Protein AF-A0A2W1BXW6-F1 (afdb_monomer)

Structure (mmCIF, N/CA/C/O backbone):
data_AF-A0A2W1BXW6-F1
#
_entry.id   AF-A0A2W1BXW6-F1
#
loop_
_atom_site.group_PDB
_atom_site.id
_atom_site.type_symbol
_atom_site.label_atom_id
_atom_site.label_alt_id
_atom_site.label_comp_id
_atom_site.label_asym_id
_atom_site.label_entity_id
_atom_site.label_seq_id
_atom_site.pdbx_PDB_ins_code
_atom_site.Cartn_x
_atom_site.Cartn_y
_atom_site.Cartn_z
_atom_site.occupancy
_atom_site.B_iso_or_equiv
_atom_site.auth_seq_id
_atom_site.auth_comp_id
_atom_site.auth_asym_id
_atom_site.auth_atom_id
_atom_site.pdbx_PDB_model_num
ATOM 1 N N . GLU A 1 1 ? -14.147 -16.906 -21.206 1.00 81.50 1 GLU A N 1
ATOM 2 C CA . GLU A 1 1 ? -13.117 -17.609 -20.411 1.00 81.50 1 GLU A CA 1
ATOM 3 C C . GLU A 1 1 ? -11.910 -16.736 -20.073 1.00 81.50 1 GLU A C 1
ATOM 5 O O . GLU A 1 1 ? -11.740 -16.408 -18.908 1.00 81.50 1 GLU A O 1
ATOM 10 N N . ARG A 1 2 ? -11.106 -16.259 -21.039 1.00 86.94 2 ARG A N 1
ATOM 11 C CA . ARG A 1 2 ? -9.932 -15.416 -20.711 1.00 86.94 2 ARG A CA 1
ATOM 12 C C . ARG A 1 2 ? -10.282 -14.144 -19.924 1.00 86.94 2 ARG A C 1
ATOM 14 O O . ARG A 1 2 ? -9.668 -13.855 -18.906 1.00 86.94 2 ARG A O 1
ATOM 21 N N . ASN A 1 3 ? -11.278 -13.381 -20.377 1.00 88.69 3 ASN A N 1
ATOM 22 C CA . ASN A 1 3 ? -11.652 -12.120 -19.722 1.00 88.69 3 ASN A CA 1
ATOM 23 C C . ASN A 1 3 ? -12.295 -12.332 -18.342 1.00 88.69 3 ASN A C 1
ATOM 25 O O . ASN A 1 3 ? -12.115 -11.495 -17.462 1.00 88.69 3 ASN A O 1
ATOM 29 N N . THR A 1 4 ? -13.016 -13.440 -18.150 1.00 93.31 4 THR A N 1
ATOM 30 C CA . THR A 1 4 ? -13.589 -13.811 -16.848 1.00 93.31 4 THR A CA 1
ATOM 31 C C . THR A 1 4 ? -12.475 -14.206 -15.884 1.00 93.31 4 THR A C 1
ATOM 33 O O . THR A 1 4 ? -12.358 -13.585 -14.837 1.00 93.31 4 THR A O 1
ATOM 36 N N . ALA A 1 5 ? -11.545 -15.070 -16.306 1.00 91.06 5 ALA A N 1
ATOM 37 C CA . ALA A 1 5 ? -10.379 -15.444 -15.504 1.00 91.06 5 ALA A CA 1
ATOM 38 C C . ALA A 1 5 ? -9.511 -14.233 -15.109 1.00 91.06 5 ALA A C 1
ATOM 40 O O . ALA A 1 5 ? -9.061 -14.131 -13.972 1.00 91.06 5 ALA A O 1
ATOM 41 N N . LEU A 1 6 ? -9.312 -13.268 -16.016 1.00 89.88 6 LEU A N 1
ATOM 42 C CA . LEU A 1 6 ? -8.592 -12.026 -15.704 1.00 89.88 6 LEU A CA 1
ATOM 43 C C . LEU A 1 6 ? -9.338 -11.139 -14.698 1.00 89.88 6 LEU A C 1
ATOM 45 O O . LEU A 1 6 ? -8.702 -10.453 -13.897 1.00 89.88 6 LEU A O 1
ATOM 49 N N . ARG A 1 7 ? -10.674 -11.118 -14.743 1.00 92.81 7 ARG A N 1
ATOM 50 C CA . ARG A 1 7 ? -11.495 -10.386 -13.771 1.00 92.81 7 ARG A CA 1
ATOM 51 C C . ARG A 1 7 ? -11.422 -11.046 -12.397 1.00 92.81 7 ARG A C 1
ATOM 53 O O . ARG A 1 7 ? -11.197 -10.340 -11.417 1.00 92.81 7 ARG A O 1
ATOM 60 N N . ASP A 1 8 ? -11.537 -12.367 -12.349 1.00 94.44 8 ASP A N 1
ATOM 61 C CA . ASP A 1 8 ? -11.459 -13.149 -11.114 1.00 94.44 8 ASP A CA 1
ATOM 62 C C . ASP A 1 8 ? -10.072 -13.027 -10.483 1.00 94.44 8 ASP A C 1
ATOM 64 O O . ASP A 1 8 ? -9.956 -12.768 -9.289 1.00 94.44 8 ASP A O 1
ATOM 68 N N . TYR A 1 9 ? -9.014 -13.084 -11.300 1.00 92.06 9 TYR A N 1
ATOM 69 C CA . TYR A 1 9 ? -7.644 -12.822 -10.863 1.00 92.06 9 TYR A CA 1
ATOM 70 C C . TYR A 1 9 ? -7.506 -11.446 -10.202 1.00 92.06 9 TYR A C 1
ATOM 72 O O . TYR A 1 9 ? -6.990 -11.353 -9.093 1.00 92.06 9 TYR A O 1
ATOM 80 N N . ARG A 1 10 ? -7.999 -10.374 -10.841 1.00 92.00 10 ARG A N 1
ATOM 81 C CA . ARG A 1 10 ? -7.931 -9.013 -10.275 1.00 92.00 10 ARG A CA 1
ATOM 82 C C . ARG A 1 10 ? -8.703 -8.897 -8.965 1.00 92.00 10 ARG A C 1
ATOM 84 O O . ARG A 1 10 ? -8.240 -8.229 -8.046 1.00 92.00 10 ARG A O 1
ATOM 91 N N . ASN A 1 11 ? -9.869 -9.535 -8.884 1.00 94.38 11 ASN A N 1
ATOM 92 C CA . ASN A 1 11 ? -10.668 -9.548 -7.665 1.00 94.38 11 ASN A CA 1
ATOM 93 C C . ASN A 1 11 ? -9.942 -10.281 -6.529 1.00 94.38 11 ASN A C 1
ATOM 95 O O . ASN A 1 11 ? -9.829 -9.751 -5.427 1.00 94.38 11 ASN A O 1
ATOM 99 N N . ASN A 1 12 ? -9.393 -11.462 -6.812 1.00 94.94 12 ASN A N 1
ATOM 100 C CA . ASN A 1 12 ? -8.684 -12.272 -5.825 1.00 94.94 12 ASN A CA 1
ATOM 101 C C . ASN A 1 12 ? -7.362 -11.628 -5.387 1.00 94.94 12 ASN A C 1
ATOM 103 O O . ASN A 1 12 ? -7.065 -11.629 -4.198 1.00 94.94 12 ASN A O 1
ATOM 107 N N . ASP A 1 13 ? -6.604 -11.020 -6.304 1.00 93.88 13 ASP A N 1
ATOM 108 C CA . ASP A 1 13 ? -5.391 -10.256 -5.975 1.00 93.88 13 ASP A CA 1
ATOM 109 C C . ASP A 1 13 ? -5.718 -9.070 -5.056 1.00 93.88 13 ASP A C 1
ATOM 111 O O . ASP A 1 13 ? -5.068 -8.874 -4.028 1.00 93.88 13 ASP A O 1
ATOM 115 N N . ARG A 1 14 ? -6.790 -8.326 -5.357 1.00 95.12 14 ARG A N 1
ATOM 116 C CA . ARG A 1 14 ? -7.279 -7.242 -4.496 1.00 95.12 14 ARG A CA 1
ATOM 117 C C . ARG A 1 14 ? -7.677 -7.748 -3.107 1.00 95.12 14 ARG A C 1
ATOM 119 O O . ARG A 1 14 ? -7.272 -7.147 -2.114 1.00 95.12 14 ARG A O 1
ATOM 126 N N . LEU A 1 15 ? -8.444 -8.835 -3.018 1.00 96.38 15 LEU A N 1
ATOM 127 C CA . LEU A 1 15 ? -8.842 -9.423 -1.734 1.00 96.38 15 LEU A CA 1
ATOM 128 C C . LEU A 1 15 ? -7.627 -9.911 -0.937 1.00 96.38 15 LEU A C 1
ATOM 130 O O . LEU A 1 15 ? -7.527 -9.615 0.250 1.00 96.38 15 LEU A O 1
ATOM 134 N N . ALA A 1 16 ? -6.675 -10.587 -1.584 1.00 96.69 16 ALA A N 1
ATOM 135 C CA . ALA A 1 16 ? -5.447 -11.052 -0.946 1.00 96.69 16 ALA A CA 1
ATOM 136 C C . ALA A 1 16 ? -4.644 -9.890 -0.344 1.00 96.69 16 ALA A C 1
ATOM 138 O O . ALA A 1 16 ? -4.198 -9.981 0.797 1.00 96.69 16 ALA A O 1
ATOM 139 N N . ARG A 1 17 ? -4.527 -8.769 -1.068 1.00 96.50 17 ARG A N 1
ATOM 140 C CA . ARG A 1 17 ? -3.900 -7.533 -0.568 1.00 96.50 17 ARG A CA 1
ATOM 141 C C . ARG A 1 17 ? -4.623 -6.958 0.646 1.00 96.50 17 ARG A C 1
ATOM 143 O O . ARG A 1 17 ? -3.969 -6.595 1.618 1.00 96.50 17 ARG A O 1
ATOM 150 N N . ILE A 1 18 ? -5.956 -6.903 0.607 1.00 97.19 18 ILE A N 1
ATOM 151 C CA . ILE A 1 18 ? -6.764 -6.410 1.730 1.00 97.19 18 ILE A CA 1
ATOM 152 C C . ILE A 1 18 ? -6.560 -7.291 2.965 1.00 97.19 18 ILE A C 1
ATOM 154 O O . ILE A 1 18 ? -6.268 -6.764 4.033 1.00 97.19 18 ILE A O 1
ATOM 158 N N . TYR A 1 19 ? -6.681 -8.614 2.834 1.00 97.62 19 TYR A N 1
ATOM 159 C CA . TYR A 1 19 ? -6.543 -9.528 3.971 1.00 97.62 19 TYR A CA 1
ATOM 160 C C . TYR A 1 19 ? -5.124 -9.560 4.536 1.00 97.62 19 TYR A C 1
ATOM 162 O O . TYR A 1 19 ? -4.960 -9.601 5.753 1.00 97.62 19 TYR A O 1
ATOM 170 N N . HIS A 1 20 ? -4.108 -9.492 3.672 1.00 96.81 20 HIS A N 1
ATOM 171 C CA . HIS A 1 20 ? -2.709 -9.419 4.091 1.00 96.81 20 HIS A CA 1
ATOM 172 C C . HIS A 1 20 ? -2.433 -8.165 4.931 1.00 96.81 20 HIS A C 1
ATOM 174 O O . HIS A 1 20 ? -1.929 -8.273 6.047 1.00 96.81 20 HIS A O 1
ATOM 180 N N . ALA A 1 21 ? -2.853 -6.992 4.452 1.00 96.88 21 ALA A N 1
ATOM 181 C CA . ALA A 1 21 ? -2.722 -5.745 5.200 1.00 96.88 21 ALA A CA 1
ATOM 182 C C . ALA A 1 21 ? -3.593 -5.733 6.470 1.00 96.88 21 ALA A C 1
ATOM 184 O O . ALA A 1 21 ? -3.202 -5.192 7.505 1.00 96.88 21 ALA A O 1
ATOM 185 N N . TYR A 1 22 ? -4.789 -6.325 6.410 1.00 97.44 22 TYR A N 1
ATOM 186 C CA . TYR A 1 22 ? -5.727 -6.332 7.530 1.00 97.44 22 TYR A CA 1
ATOM 187 C C . TYR A 1 22 ? -5.256 -7.208 8.689 1.00 97.44 22 TYR A C 1
ATOM 189 O O . TYR A 1 22 ? -5.555 -6.876 9.830 1.00 97.44 22 TYR A O 1
ATOM 197 N N . ASP A 1 23 ? -4.489 -8.270 8.440 1.00 95.56 23 ASP A N 1
ATOM 198 C CA . ASP A 1 23 ? -3.936 -9.122 9.498 1.00 95.56 23 ASP A CA 1
ATOM 199 C C . ASP A 1 23 ? -3.126 -8.309 10.527 1.00 95.56 23 ASP A C 1
ATOM 201 O O . ASP A 1 23 ? -3.396 -8.373 11.729 1.00 95.56 23 ASP A O 1
ATOM 205 N N . VAL A 1 24 ? -2.200 -7.454 10.074 1.00 94.50 24 VAL A N 1
ATOM 206 C CA . VAL A 1 24 ? -1.400 -6.608 10.982 1.00 94.50 24 VAL A CA 1
ATOM 207 C C . VAL A 1 24 ? -2.241 -5.536 11.684 1.00 94.50 24 VAL A C 1
ATOM 209 O O . VAL A 1 24 ? -2.034 -5.260 12.867 1.00 94.50 24 VAL A O 1
ATOM 212 N N . VAL A 1 25 ? -3.239 -4.974 10.993 1.00 96.44 25 VAL A N 1
ATOM 213 C CA . VAL A 1 25 ? -4.173 -3.983 11.557 1.00 96.44 25 VAL A CA 1
ATOM 214 C C . VAL A 1 25 ? -5.052 -4.612 12.640 1.00 96.44 25 VAL A C 1
ATOM 216 O O . VAL A 1 25 ? -5.219 -4.048 13.722 1.00 96.44 25 VAL A O 1
ATOM 219 N N . HIS A 1 26 ? -5.596 -5.796 12.372 1.00 95.75 26 HIS A N 1
ATOM 220 C CA . HIS A 1 26 ? -6.457 -6.533 13.285 1.00 95.75 26 HIS A CA 1
ATOM 221 C C . HIS A 1 26 ? -5.701 -6.971 14.540 1.00 95.75 26 HIS A C 1
ATOM 223 O O . HIS A 1 26 ? -6.219 -6.804 15.650 1.00 95.75 26 HIS A O 1
ATOM 229 N N . ARG A 1 27 ? -4.473 -7.485 14.380 1.00 94.31 27 ARG A N 1
ATOM 230 C CA . ARG A 1 27 ? -3.602 -7.855 15.504 1.00 94.31 27 ARG A CA 1
ATOM 231 C C . ARG A 1 27 ? -3.272 -6.647 16.372 1.00 94.31 27 ARG A C 1
ATOM 233 O O . ARG A 1 27 ? -3.514 -6.697 17.569 1.00 94.31 27 ARG A O 1
ATOM 240 N N . CYS A 1 28 ? -2.884 -5.513 15.784 1.00 93.19 28 CYS A N 1
ATOM 241 C CA . CYS A 1 28 ? -2.623 -4.278 16.538 1.00 93.19 28 CYS A CA 1
ATOM 242 C C . CYS A 1 28 ? -3.815 -3.799 17.392 1.00 93.19 28 CYS A C 1
ATOM 244 O O . CYS A 1 28 ? -3.618 -3.154 18.423 1.00 93.19 28 CYS A O 1
ATOM 246 N N . VAL A 1 29 ? -5.055 -4.059 16.967 1.00 92.69 29 VAL A N 1
ATOM 247 C CA . VAL A 1 29 ? -6.255 -3.635 17.704 1.00 92.69 29 VAL A CA 1
ATOM 248 C C . VAL A 1 29 ? -6.633 -4.606 18.825 1.00 92.69 29 VAL A C 1
ATOM 250 O O . VAL A 1 29 ? -7.158 -4.160 19.847 1.00 92.69 29 VAL A O 1
ATOM 253 N N . ASN A 1 30 ? -6.412 -5.908 18.638 1.00 90.31 30 ASN A N 1
ATOM 254 C CA . ASN A 1 30 ? -6.886 -6.941 19.564 1.00 90.31 30 ASN A CA 1
ATOM 255 C C . ASN A 1 30 ? -5.794 -7.519 20.471 1.00 90.31 30 ASN A C 1
ATOM 257 O O . ASN A 1 30 ? -6.127 -8.076 21.514 1.00 90.31 30 ASN A O 1
ATOM 261 N N . GLU A 1 31 ? -4.523 -7.387 20.102 1.00 89.12 31 GLU A N 1
ATOM 262 C CA . GLU A 1 31 ? -3.387 -7.842 20.898 1.00 89.12 31 GLU A CA 1
ATOM 263 C C . GLU A 1 31 ? -2.796 -6.671 21.706 1.00 89.12 31 GLU A C 1
ATOM 265 O O . GLU A 1 31 ? -2.742 -5.541 21.213 1.00 89.12 31 GLU A O 1
ATOM 270 N N . PRO A 1 32 ? -2.352 -6.905 22.956 1.00 73.44 32 PRO A N 1
ATOM 271 C CA . PRO A 1 32 ? -1.888 -5.843 23.854 1.00 73.44 32 PRO A CA 1
ATOM 272 C C . PRO A 1 32 ? -0.563 -5.202 23.419 1.00 73.44 32 PRO A C 1
ATOM 274 O O . PRO A 1 32 ? -0.273 -4.074 23.813 1.00 73.44 32 PRO A O 1
ATOM 277 N N . PHE A 1 33 ? 0.231 -5.898 22.601 1.00 77.19 33 PHE A N 1
ATOM 278 C CA . PHE A 1 33 ? 1.523 -5.431 22.110 1.00 77.19 33 PHE A CA 1
ATOM 279 C C . PHE A 1 33 ? 1.631 -5.697 20.612 1.00 77.19 33 PHE A C 1
ATOM 281 O O . PHE A 1 33 ? 1.348 -6.797 20.148 1.00 77.19 33 PHE A O 1
ATOM 288 N N . SER A 1 34 ? 2.081 -4.695 19.862 1.00 77.94 34 SER A N 1
ATOM 289 C CA . SER A 1 34 ? 2.444 -4.838 18.454 1.00 77.94 34 SER A CA 1
ATOM 290 C C . SER A 1 34 ? 3.930 -4.547 18.310 1.00 77.94 34 SER A C 1
ATOM 292 O O . SER A 1 34 ? 4.402 -3.517 18.781 1.00 77.94 34 SER A O 1
ATOM 294 N N . LEU A 1 35 ? 4.650 -5.428 17.617 1.00 82.25 35 LEU A N 1
ATOM 295 C CA . LEU A 1 35 ? 6.040 -5.190 17.210 1.00 82.25 35 LEU A CA 1
ATOM 296 C C . LEU A 1 35 ? 6.139 -4.336 15.933 1.00 82.25 35 LEU A C 1
ATOM 298 O O . LEU A 1 35 ? 7.234 -3.993 15.498 1.00 82.25 35 LEU A O 1
ATOM 302 N N . SER A 1 36 ? 5.002 -4.018 15.306 1.00 88.56 36 SER A N 1
ATOM 303 C CA . SER A 1 36 ? 4.959 -3.225 14.074 1.00 88.56 36 SER A CA 1
ATOM 304 C C . SER A 1 36 ? 5.125 -1.740 14.379 1.00 88.56 36 SER A C 1
ATOM 306 O O . SER A 1 36 ? 4.474 -1.227 15.291 1.00 88.56 36 SER A O 1
ATOM 308 N N . GLN A 1 37 ? 5.939 -1.058 13.571 1.00 92.50 37 GLN A N 1
ATOM 309 C CA . GLN A 1 37 ? 6.136 0.387 13.673 1.00 92.50 37 GLN A CA 1
ATOM 310 C C . GLN A 1 37 ? 4.824 1.152 13.403 1.00 92.50 37 GLN A C 1
ATOM 312 O O . GLN A 1 37 ? 4.025 0.709 12.563 1.00 92.50 37 GLN A O 1
ATOM 317 N N . PRO A 1 38 ? 4.587 2.293 14.079 1.00 93.88 38 PRO A N 1
ATOM 318 C CA . PRO A 1 38 ? 3.379 3.099 13.895 1.00 93.88 38 PRO A CA 1
ATOM 319 C C . PRO A 1 38 ? 3.107 3.481 12.434 1.00 93.88 38 PRO A C 1
ATOM 321 O O . PRO A 1 38 ? 1.967 3.398 11.974 1.00 93.88 38 PRO A O 1
ATOM 324 N N . GLU A 1 39 ? 4.149 3.837 11.683 1.00 94.62 39 GLU A N 1
ATOM 325 C CA . GLU A 1 39 ? 4.084 4.217 10.272 1.00 94.62 39 GLU A CA 1
ATOM 326 C C . GLU A 1 39 ? 3.614 3.048 9.408 1.00 94.62 39 GLU A C 1
ATOM 328 O O . GLU A 1 39 ? 2.722 3.215 8.579 1.00 94.62 39 GLU A O 1
ATOM 333 N N . ALA A 1 40 ? 4.147 1.844 9.636 1.00 94.81 40 ALA A N 1
ATOM 334 C CA . ALA A 1 40 ? 3.755 0.646 8.896 1.00 94.81 40 ALA A CA 1
ATOM 335 C C . ALA A 1 40 ? 2.282 0.275 9.146 1.00 94.81 40 ALA A C 1
ATOM 337 O O . ALA A 1 40 ? 1.565 -0.107 8.222 1.00 94.81 40 ALA A O 1
ATOM 338 N N . LEU A 1 41 ? 1.800 0.436 10.382 1.00 96.06 41 LEU A N 1
ATOM 339 C CA . LEU A 1 41 ? 0.395 0.208 10.732 1.00 96.06 41 LEU A CA 1
ATOM 340 C C . LEU A 1 41 ? -0.533 1.265 10.120 1.00 96.06 41 LEU A C 1
ATOM 342 O O . LEU A 1 41 ? -1.585 0.921 9.574 1.00 96.06 41 LEU A O 1
ATOM 346 N N . LEU A 1 42 ? -0.132 2.541 10.162 1.00 95.81 42 LEU A N 1
ATOM 347 C CA . LEU A 1 42 ? -0.850 3.626 9.494 1.00 95.81 42 LEU A CA 1
ATOM 348 C C . LEU A 1 42 ? -0.939 3.361 7.982 1.00 95.81 42 LEU A C 1
ATOM 350 O O . LEU A 1 42 ? -2.019 3.457 7.393 1.00 95.81 42 LEU A O 1
ATOM 354 N N . ASN A 1 43 ? 0.187 2.980 7.374 1.00 96.06 43 ASN A N 1
ATOM 355 C CA . ASN A 1 43 ? 0.321 2.645 5.962 1.00 96.06 43 ASN A CA 1
ATOM 356 C C . ASN A 1 43 ? -0.567 1.461 5.563 1.00 96.06 43 ASN A C 1
ATOM 358 O O . ASN A 1 43 ? -1.305 1.555 4.581 1.00 96.06 43 ASN A O 1
ATOM 362 N N . ALA A 1 44 ? -0.558 0.380 6.345 1.00 96.75 44 ALA A N 1
ATOM 363 C CA . ALA A 1 44 ? -1.404 -0.785 6.106 1.00 96.75 44 ALA A CA 1
ATOM 364 C C . ALA A 1 44 ? -2.890 -0.407 6.142 1.00 96.75 44 ALA A C 1
ATOM 366 O O . ALA A 1 44 ? -3.647 -0.735 5.229 1.00 96.75 44 ALA A O 1
ATOM 367 N N . ALA A 1 45 ? -3.313 0.353 7.153 1.00 96.94 45 ALA A N 1
ATOM 368 C CA . ALA A 1 45 ? -4.713 0.718 7.309 1.00 96.94 45 ALA A CA 1
ATOM 369 C C . ALA A 1 45 ? -5.218 1.659 6.195 1.00 96.94 45 ALA A C 1
ATOM 371 O O . ALA A 1 45 ? -6.315 1.448 5.668 1.00 96.94 45 ALA A O 1
ATOM 372 N N . ARG A 1 46 ? -4.419 2.647 5.756 1.00 95.69 46 ARG A N 1
ATOM 373 C CA . ARG A 1 46 ? -4.788 3.499 4.604 1.00 95.69 46 ARG A CA 1
ATOM 374 C C . ARG A 1 46 ? -4.766 2.732 3.281 1.00 95.69 46 ARG A C 1
ATOM 376 O O . ARG A 1 46 ? -5.588 3.006 2.410 1.00 95.69 46 ARG A O 1
ATOM 383 N N . TYR A 1 47 ? -3.857 1.767 3.133 1.00 96.31 47 TYR A N 1
ATOM 384 C CA . TYR A 1 47 ? -3.776 0.919 1.948 1.00 96.31 47 TYR A CA 1
ATOM 385 C C . TYR A 1 47 ? -5.045 0.078 1.790 1.00 96.31 47 TYR A C 1
ATOM 387 O O . TYR A 1 47 ? -5.619 0.040 0.705 1.00 96.31 47 TYR A O 1
ATOM 395 N N . ILE A 1 48 ? -5.552 -0.494 2.889 1.00 96.69 48 ILE A N 1
ATOM 396 C CA . ILE A 1 48 ? -6.843 -1.195 2.905 1.00 96.69 48 ILE A CA 1
ATOM 397 C C . ILE A 1 48 ? -7.972 -0.260 2.466 1.00 96.69 48 ILE A C 1
ATOM 399 O O . ILE A 1 48 ? -8.726 -0.611 1.561 1.00 96.69 48 ILE A O 1
ATOM 403 N N . LEU A 1 49 ? -8.078 0.937 3.059 1.00 95.19 49 LEU A N 1
ATOM 404 C CA . LEU A 1 49 ? -9.130 1.898 2.697 1.00 95.19 49 LEU A CA 1
ATOM 405 C C . LEU A 1 49 ? -9.093 2.285 1.216 1.00 95.19 49 LEU A C 1
ATOM 407 O O . LEU A 1 49 ? -10.145 2.453 0.614 1.00 95.19 49 LEU A O 1
ATOM 411 N N . ALA A 1 50 ? -7.904 2.408 0.625 1.00 93.62 50 ALA A N 1
ATOM 412 C CA . ALA A 1 50 ? -7.758 2.736 -0.790 1.00 93.62 50 ALA A CA 1
ATOM 413 C C . ALA A 1 50 ? -8.101 1.575 -1.735 1.00 93.62 50 ALA A C 1
ATOM 415 O O . ALA A 1 50 ? -8.263 1.804 -2.937 1.00 93.62 50 ALA A O 1
ATOM 416 N N . LEU A 1 51 ? -8.163 0.346 -1.216 1.00 93.94 51 LEU A N 1
ATOM 417 C CA . LEU A 1 51 ? -8.581 -0.834 -1.959 1.00 93.94 51 LEU A CA 1
ATOM 418 C C . LEU A 1 51 ? -10.055 -1.168 -1.744 1.00 93.94 51 LEU A C 1
ATOM 420 O O . LEU A 1 51 ? -10.634 -1.790 -2.625 1.00 93.94 51 LEU A O 1
ATOM 424 N N . ILE A 1 52 ? -10.680 -0.793 -0.625 1.00 93.75 52 ILE A N 1
ATOM 425 C CA . ILE A 1 52 ? -12.119 -1.004 -0.407 1.00 93.75 52 ILE A CA 1
ATOM 426 C C . ILE A 1 52 ? -12.915 -0.146 -1.403 1.00 93.75 52 ILE A C 1
ATOM 428 O O . ILE A 1 52 ? -12.654 1.041 -1.557 1.00 93.75 52 ILE A O 1
ATOM 432 N N . ASP A 1 53 ? -13.873 -0.777 -2.088 1.00 82.12 53 ASP A N 1
ATOM 433 C CA . ASP A 1 53 ? -14.742 -0.114 -3.066 1.00 82.12 53 ASP A CA 1
ATOM 434 C C . ASP A 1 53 ? -15.994 0.409 -2.337 1.00 82.12 53 ASP A C 1
ATOM 436 O O . ASP A 1 53 ? -15.936 1.428 -1.656 1.00 82.12 53 ASP A O 1
ATOM 440 N N . THR A 1 54 ? -17.125 -0.298 -2.428 1.00 83.69 54 THR A N 1
ATOM 441 C CA . THR A 1 54 ? -18.385 0.086 -1.770 1.00 83.69 54 THR A CA 1
ATOM 442 C C . THR A 1 54 ? -18.553 -0.535 -0.390 1.00 83.69 54 THR A C 1
ATOM 444 O O . THR A 1 54 ? -18.969 0.146 0.542 1.00 83.69 54 THR A O 1
ATOM 447 N N . GLU A 1 55 ? -18.217 -1.816 -0.246 1.00 90.44 55 GLU A N 1
ATOM 448 C CA . GLU A 1 55 ? -18.407 -2.569 0.993 1.00 90.44 55 GLU A CA 1
ATOM 449 C C . GLU A 1 55 ? -17.117 -3.291 1.401 1.00 90.44 55 GLU A C 1
ATOM 451 O O . GLU A 1 55 ? -16.355 -3.746 0.535 1.00 90.44 55 GLU A O 1
ATOM 456 N N . PRO A 1 56 ? -16.839 -3.391 2.714 1.00 93.25 56 PRO A N 1
ATOM 457 C CA . PRO A 1 56 ? -15.705 -4.155 3.204 1.00 93.25 56 PRO A CA 1
ATOM 458 C C . PRO A 1 56 ? -15.905 -5.657 2.922 1.00 93.25 56 PRO A C 1
ATOM 460 O O . PRO A 1 56 ? -17.013 -6.171 3.090 1.00 93.25 56 PRO A O 1
ATOM 463 N N . PRO A 1 57 ? -14.846 -6.393 2.537 1.00 94.94 57 PRO A N 1
ATOM 464 C CA . PRO A 1 57 ? -14.908 -7.847 2.418 1.00 94.94 57 PRO A CA 1
ATOM 465 C C . PRO A 1 57 ? -15.271 -8.538 3.739 1.00 94.94 57 PRO A C 1
ATOM 467 O O . PRO A 1 57 ? -15.073 -7.995 4.828 1.00 94.94 57 PRO A O 1
ATOM 470 N N . SER A 1 58 ? -15.742 -9.784 3.661 1.00 94.12 58 SER A N 1
ATOM 471 C CA . SER A 1 58 ? -16.113 -10.573 4.841 1.00 94.12 58 SER A CA 1
ATOM 472 C C . SER A 1 58 ? -14.967 -10.664 5.854 1.00 94.12 58 SER A C 1
ATOM 474 O O . SER A 1 58 ? -13.836 -10.978 5.486 1.00 94.12 58 SER A O 1
ATOM 476 N N . GLY A 1 59 ? -15.256 -10.413 7.132 1.00 94.38 59 GLY A N 1
ATOM 477 C CA . GLY A 1 59 ? -14.265 -10.452 8.216 1.00 94.38 59 GLY A CA 1
ATOM 478 C C . GLY A 1 59 ? -13.419 -9.180 8.372 1.00 94.38 59 GLY A C 1
ATOM 479 O O . GLY A 1 59 ? -12.695 -9.056 9.360 1.00 94.38 59 GLY A O 1
ATOM 480 N N . VAL A 1 60 ? -13.532 -8.211 7.457 1.00 96.88 60 VAL A N 1
ATOM 481 C CA . VAL A 1 60 ? -12.835 -6.922 7.555 1.00 96.88 60 VAL A CA 1
ATOM 482 C C . VAL A 1 60 ? -13.703 -5.921 8.321 1.00 96.88 60 VAL A C 1
ATOM 484 O O . VAL A 1 60 ? -14.773 -5.519 7.871 1.00 96.88 60 VAL A O 1
ATOM 487 N N . SER A 1 61 ? -13.243 -5.496 9.499 1.00 96.31 61 SER A N 1
ATOM 488 C CA . SER A 1 61 ? -13.951 -4.538 10.352 1.00 96.31 61 SER A CA 1
ATOM 489 C C . SER A 1 61 ? -13.519 -3.105 10.050 1.00 96.31 61 SER A C 1
ATOM 491 O O . SER A 1 61 ? -12.385 -2.715 10.338 1.00 96.31 61 SER A O 1
ATOM 493 N N . MET A 1 62 ? -14.454 -2.286 9.558 1.00 96.44 62 MET A N 1
ATOM 494 C CA . MET A 1 62 ? -14.229 -0.845 9.364 1.00 96.44 62 MET A CA 1
ATOM 495 C C . MET A 1 62 ? -13.867 -0.138 10.674 1.00 96.44 62 MET A C 1
ATOM 497 O O . MET A 1 62 ? -12.992 0.725 10.683 1.00 96.44 62 MET A O 1
ATOM 501 N N . PHE A 1 63 ? -14.474 -0.551 11.793 1.00 96.62 63 PHE A N 1
ATOM 502 C CA . PHE A 1 63 ? -14.122 -0.044 13.120 1.00 96.62 63 PHE A CA 1
ATOM 503 C C . PHE A 1 63 ? -12.641 -0.288 13.440 1.00 96.62 63 PHE A C 1
ATOM 505 O O . PHE A 1 63 ? -11.957 0.636 13.871 1.00 96.62 63 PHE A O 1
ATOM 512 N N . CYS A 1 64 ? -12.119 -1.496 13.187 1.00 96.56 64 CYS A N 1
ATOM 513 C CA . CYS A 1 64 ? -10.709 -1.805 13.453 1.00 96.56 64 CYS A CA 1
ATOM 514 C C . CYS A 1 64 ? -9.766 -0.967 12.582 1.00 96.56 64 CYS A C 1
ATOM 516 O O . CYS A 1 64 ? -8.762 -0.466 13.084 1.00 96.56 64 CYS A O 1
ATOM 518 N N . ILE A 1 65 ? -10.109 -0.769 11.305 1.00 97.31 65 ILE A N 1
ATOM 519 C CA . ILE A 1 65 ? -9.316 0.051 10.378 1.00 97.31 65 ILE A CA 1
ATOM 520 C C . ILE A 1 65 ? -9.257 1.505 10.861 1.00 97.31 65 ILE A C 1
ATOM 522 O O . ILE A 1 65 ? -8.167 2.061 11.003 1.00 97.31 65 ILE A O 1
ATOM 526 N N . TYR A 1 66 ? -10.407 2.115 11.166 1.00 97.75 66 TYR A N 1
ATOM 527 C CA . TYR A 1 66 ? -10.452 3.500 11.639 1.00 97.75 66 TYR A CA 1
ATOM 528 C C . TYR A 1 66 ? -9.804 3.671 13.012 1.00 97.75 66 TYR A C 1
ATOM 530 O O . TYR A 1 66 ? -9.086 4.647 13.229 1.00 97.75 66 TYR A O 1
ATOM 538 N N . LEU A 1 67 ? -9.998 2.717 13.928 1.00 97.25 67 LEU A N 1
ATOM 539 C CA . LEU A 1 67 ? -9.361 2.753 15.241 1.00 97.25 67 LEU A CA 1
ATOM 540 C C . LEU A 1 67 ? -7.839 2.674 15.107 1.00 97.25 67 LEU A C 1
ATOM 542 O O . LEU A 1 67 ? -7.141 3.478 15.721 1.00 97.25 67 LEU A O 1
ATOM 546 N N . CYS A 1 68 ? -7.324 1.767 14.274 1.00 96.88 68 CYS A N 1
ATOM 547 C CA . CYS A 1 68 ? -5.897 1.672 13.984 1.00 96.88 68 CYS A CA 1
ATOM 548 C C . CYS A 1 68 ? -5.362 2.993 13.415 1.00 96.88 68 CYS A C 1
ATOM 550 O O . CYS A 1 68 ? -4.449 3.569 14.003 1.00 96.88 68 CYS A O 1
ATOM 552 N N . LEU A 1 69 ? -5.993 3.540 12.366 1.00 96.62 69 LEU A N 1
ATOM 553 C CA . LEU A 1 69 ? -5.593 4.830 11.791 1.00 96.62 69 LEU A CA 1
ATOM 554 C C . LEU A 1 69 ? -5.594 5.951 12.829 1.00 96.62 69 LEU A C 1
ATOM 556 O O . LEU A 1 69 ? -4.615 6.680 12.918 1.00 96.62 69 LEU A O 1
ATOM 560 N N . SER A 1 70 ? -6.649 6.080 13.637 1.00 96.50 70 SER A N 1
ATOM 561 C CA . SER A 1 70 ? -6.725 7.134 14.657 1.00 96.50 70 SER A CA 1
ATOM 562 C C . SER A 1 70 ? -5.629 7.010 15.718 1.00 96.50 70 SER A C 1
ATOM 564 O O . SER A 1 70 ? -5.033 8.017 16.099 1.00 96.50 70 SER A O 1
ATOM 566 N N . LYS A 1 71 ? -5.324 5.782 16.165 1.00 95.56 71 LYS A N 1
ATOM 567 C CA . LYS A 1 71 ? -4.291 5.516 17.170 1.00 95.56 71 LYS A CA 1
ATOM 568 C C . LYS A 1 71 ? -2.912 5.863 16.618 1.00 95.56 71 LYS A C 1
ATOM 570 O O . LYS A 1 71 ? -2.190 6.621 17.257 1.00 95.56 71 LYS A O 1
ATOM 575 N N . GLN A 1 72 ? -2.574 5.370 15.426 1.00 95.69 72 GLN A N 1
ATOM 576 C CA . GLN A 1 72 ? -1.255 5.612 14.835 1.00 95.69 72 GLN A CA 1
ATOM 577 C C . GLN A 1 72 ? -1.081 7.062 14.382 1.00 95.69 72 GLN A C 1
ATOM 579 O O . GLN A 1 72 ? -0.045 7.660 14.646 1.00 95.69 72 GLN A O 1
ATOM 584 N N . ALA A 1 73 ? -2.112 7.676 13.793 1.00 95.62 73 ALA A N 1
ATOM 585 C CA . ALA A 1 73 ? -2.078 9.094 13.441 1.00 95.62 73 ALA A CA 1
ATOM 586 C C . ALA A 1 73 ? -1.845 9.964 14.681 1.00 95.62 73 ALA A C 1
ATOM 588 O O . ALA A 1 73 ? -1.075 10.919 14.625 1.00 95.62 73 ALA A O 1
ATOM 589 N N . LYS A 1 74 ? -2.443 9.604 15.826 1.00 94.69 74 LYS A N 1
ATOM 590 C CA . LYS A 1 74 ? -2.191 10.304 17.086 1.00 94.69 74 LYS A CA 1
ATOM 591 C C . LYS A 1 74 ? -0.750 10.131 17.574 1.00 94.69 74 LYS A C 1
ATOM 593 O O . LYS A 1 74 ? -0.152 11.116 17.991 1.00 94.69 74 LYS A O 1
ATOM 598 N N . VAL A 1 75 ? -0.193 8.919 17.508 1.00 93.62 75 VAL A N 1
ATOM 599 C CA . VAL A 1 75 ? 1.216 8.650 17.867 1.00 93.62 75 VAL A CA 1
ATOM 600 C C . VAL A 1 75 ? 2.177 9.465 16.994 1.00 93.62 75 VAL A C 1
ATOM 602 O O . VAL A 1 75 ? 3.147 10.019 17.501 1.00 93.62 75 VAL A O 1
ATOM 605 N N . LEU A 1 76 ? 1.862 9.606 15.707 1.00 94.12 76 LEU A N 1
ATOM 606 C CA . LEU A 1 76 ? 2.649 10.357 14.726 1.00 94.12 76 LEU A CA 1
ATOM 607 C C . LEU A 1 76 ? 2.351 11.869 14.719 1.00 94.12 76 LEU A C 1
ATOM 609 O O . LEU A 1 76 ? 2.855 12.594 13.869 1.00 94.12 76 LEU A O 1
ATOM 613 N N . ASN A 1 77 ? 1.534 12.369 15.653 1.00 93.31 77 ASN A N 1
ATOM 614 C CA . ASN A 1 77 ? 1.084 13.767 15.726 1.00 93.31 77 ASN A CA 1
ATOM 615 C C . ASN A 1 77 ? 0.324 14.286 14.483 1.00 93.31 77 ASN A C 1
ATOM 617 O O . ASN A 1 77 ? 0.161 15.494 14.313 1.00 93.31 77 ASN A O 1
ATOM 621 N N . ALA A 1 78 ? -0.229 13.403 13.651 1.00 93.69 78 ALA A N 1
ATOM 622 C CA . ALA A 1 78 ? -1.170 13.736 12.579 1.00 93.69 78 ALA A CA 1
ATOM 623 C C . ALA A 1 78 ? -2.595 13.914 13.151 1.00 93.69 78 ALA A C 1
ATOM 625 O O . ALA A 1 78 ? -3.501 13.092 12.966 1.00 93.69 78 ALA A O 1
ATOM 626 N N . ASN A 1 79 ? -2.785 14.975 13.943 1.00 92.94 79 ASN A N 1
ATOM 627 C CA . ASN A 1 79 ? -3.991 15.188 14.750 1.00 92.94 79 ASN A CA 1
ATOM 628 C C . ASN A 1 79 ? -5.242 15.488 13.907 1.00 92.94 79 ASN A C 1
ATOM 630 O O . ASN A 1 79 ? -6.368 15.260 14.366 1.00 92.94 79 ASN A O 1
ATOM 634 N N . THR A 1 80 ? -5.093 16.008 12.686 1.00 92.94 80 THR A N 1
ATOM 635 C CA . THR A 1 80 ? -6.235 16.218 11.783 1.00 92.94 80 THR A CA 1
ATOM 636 C C . THR A 1 80 ? -6.731 14.889 11.239 1.00 92.94 80 THR A C 1
ATOM 638 O O . THR A 1 80 ? -7.930 14.614 11.320 1.00 92.94 80 THR A O 1
ATOM 641 N N . LEU A 1 81 ? -5.821 14.029 10.774 1.00 94.00 81 LEU A N 1
ATOM 642 C CA . LEU A 1 81 ? -6.169 12.678 10.340 1.00 94.00 81 LEU A CA 1
ATOM 643 C C . LEU A 1 81 ? -6.791 11.862 11.484 1.00 94.00 81 LEU A C 1
ATOM 645 O O . LEU A 1 81 ? -7.818 11.212 11.289 1.00 94.00 81 LEU A O 1
ATOM 649 N N . ALA A 1 82 ? -6.220 11.942 12.690 1.00 95.75 82 ALA A N 1
ATOM 650 C CA . ALA A 1 82 ? -6.757 11.253 13.862 1.00 95.75 82 ALA A CA 1
ATOM 651 C C . ALA A 1 82 ? -8.213 11.658 14.154 1.00 95.75 82 ALA A C 1
ATOM 653 O O . ALA A 1 82 ? -9.068 10.784 14.306 1.00 95.75 82 ALA A O 1
ATOM 654 N N . ARG A 1 83 ? -8.523 12.966 14.157 1.00 94.69 83 ARG A N 1
ATOM 655 C CA . ARG A 1 83 ? -9.902 13.469 14.330 1.00 94.69 83 ARG A CA 1
ATOM 656 C C . ARG A 1 83 ? -10.840 12.960 13.246 1.00 94.69 83 ARG A C 1
ATOM 658 O O . ARG A 1 83 ? -11.889 12.424 13.577 1.00 94.69 83 ARG A O 1
ATOM 665 N N . GLN A 1 84 ? -10.433 13.049 11.979 1.00 95.19 84 GLN A N 1
ATOM 666 C CA . GLN A 1 84 ? -11.252 12.578 10.859 1.00 95.19 84 GLN A CA 1
ATOM 667 C C . GLN A 1 84 ? -11.639 11.102 11.010 1.00 95.19 84 GLN A C 1
ATOM 669 O O . GLN A 1 84 ? -12.767 10.729 10.698 1.00 95.19 84 GLN A O 1
ATOM 674 N N . MET A 1 85 ? -10.725 10.253 11.486 1.00 97.06 85 MET A N 1
ATOM 675 C CA . MET A 1 85 ? -11.008 8.831 11.701 1.00 97.06 85 MET A CA 1
ATOM 676 C C . MET A 1 85 ? -11.889 8.590 12.927 1.00 97.06 85 MET A C 1
ATOM 678 O O . MET A 1 85 ? -12.786 7.751 12.869 1.00 97.06 85 MET A O 1
ATOM 682 N N . LEU A 1 86 ? -11.695 9.347 14.010 1.00 97.06 86 LEU A N 1
ATOM 683 C CA . LEU A 1 86 ? -12.571 9.296 15.184 1.00 97.06 86 LEU A CA 1
ATOM 684 C C . LEU A 1 86 ? -14.011 9.700 14.836 1.00 97.06 86 LEU A C 1
ATOM 686 O O . LEU A 1 86 ? -14.944 9.022 15.256 1.00 97.06 86 LEU A O 1
ATOM 690 N N . ASP A 1 87 ? -14.199 10.724 14.002 1.00 96.62 87 ASP A N 1
ATOM 691 C CA . ASP A 1 87 ? -15.527 11.126 13.523 1.00 96.62 87 ASP A CA 1
ATOM 692 C C . ASP A 1 87 ? -16.212 9.994 12.738 1.00 96.62 87 ASP A C 1
ATOM 694 O O . ASP A 1 87 ? -17.419 9.787 12.857 1.00 96.62 87 ASP A O 1
ATOM 698 N N . LYS A 1 88 ? -15.444 9.199 11.975 1.00 96.81 88 LYS A N 1
ATOM 699 C CA . LYS A 1 88 ? -15.966 7.995 11.305 1.00 96.81 88 LYS A CA 1
ATOM 700 C C . LYS A 1 88 ? -16.343 6.895 12.294 1.00 96.81 88 LYS A C 1
ATOM 702 O O . LYS A 1 88 ? -17.353 6.232 12.081 1.00 96.81 88 LYS A O 1
ATOM 707 N N . ILE A 1 89 ? -15.575 6.711 13.370 1.00 97.38 89 ILE A N 1
ATOM 708 C CA . ILE A 1 89 ? -15.877 5.727 14.423 1.00 97.38 89 ILE A CA 1
ATOM 709 C C . ILE A 1 89 ? -17.188 6.062 15.134 1.00 97.38 89 ILE A C 1
ATOM 711 O O . ILE A 1 89 ? -17.957 5.151 15.421 1.00 97.38 89 ILE A O 1
ATOM 715 N N . LEU A 1 90 ? -17.475 7.345 15.371 1.00 95.25 90 LEU A N 1
ATOM 716 C CA . LEU A 1 90 ? -18.729 7.780 15.999 1.00 95.25 90 LEU A CA 1
ATOM 717 C C . LEU A 1 90 ? -19.975 7.454 15.156 1.00 95.25 90 LEU A C 1
ATOM 719 O O . LEU A 1 90 ? -21.070 7.360 15.701 1.00 95.25 90 LEU A O 1
ATOM 723 N N . GLY A 1 91 ? -19.815 7.245 13.846 1.00 95.56 91 GLY A N 1
ATOM 724 C CA . GLY A 1 91 ? -20.873 6.745 12.964 1.00 95.56 91 GLY A CA 1
ATOM 725 C C . GLY A 1 91 ? -21.075 5.223 13.005 1.00 95.56 91 GLY A C 1
ATOM 726 O O . GLY A 1 91 ? -21.925 4.711 12.280 1.00 95.56 91 GLY A O 1
ATOM 727 N N . LEU A 1 92 ? -20.294 4.489 13.804 1.00 95.38 92 LEU A N 1
ATOM 728 C CA . LEU A 1 92 ? -20.334 3.030 13.926 1.00 95.38 92 LEU A CA 1
ATOM 729 C C . 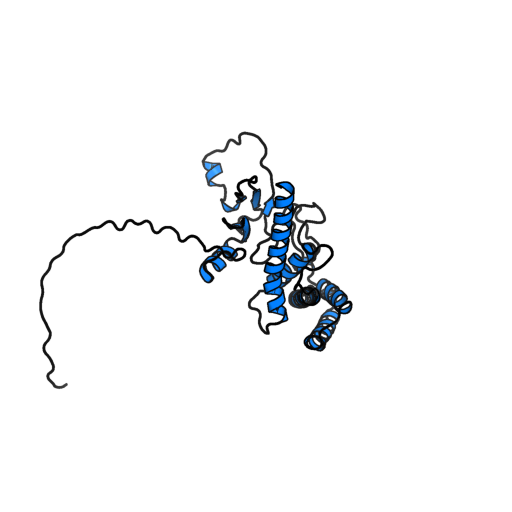LEU A 1 92 ? -20.744 2.603 15.342 1.00 95.38 92 LEU A C 1
ATOM 731 O O . LEU A 1 92 ? -20.658 3.364 16.303 1.00 95.38 92 LEU A O 1
ATOM 735 N N . GLN A 1 93 ? -21.143 1.338 15.494 1.00 94.69 93 GLN A N 1
ATOM 736 C CA . GLN A 1 93 ? -21.343 0.746 16.816 1.00 94.69 93 GLN A CA 1
ATOM 737 C C . GLN A 1 93 ? -19.991 0.427 17.462 1.00 94.69 93 GLN A C 1
ATOM 739 O O . GLN A 1 93 ? -19.255 -0.437 16.984 1.00 94.69 93 GLN A O 1
ATOM 744 N N . ILE A 1 94 ? -19.673 1.119 18.559 1.00 95.81 94 ILE A N 1
ATOM 745 C CA . ILE A 1 94 ? -18.434 0.916 19.316 1.00 95.81 94 ILE A CA 1
ATOM 746 C C . ILE A 1 94 ? -18.622 -0.267 20.280 1.00 95.81 94 ILE A C 1
ATOM 748 O O . ILE A 1 94 ? -19.468 -0.186 21.176 1.00 95.81 94 ILE A O 1
ATOM 752 N N . PRO A 1 95 ? -17.831 -1.352 20.160 1.00 95.38 95 PRO A N 1
ATOM 753 C CA . PRO A 1 95 ? -17.896 -2.461 21.107 1.00 95.38 95 PRO A CA 1
ATOM 754 C C . PRO A 1 95 ? -17.545 -2.004 22.527 1.00 95.38 95 PRO A C 1
ATOM 756 O O . PRO A 1 95 ? -16.575 -1.268 22.707 1.00 95.38 95 PRO A O 1
ATOM 759 N N . HIS A 1 96 ? -18.269 -2.499 23.539 1.00 95.00 96 HIS A N 1
ATOM 760 C CA . HIS A 1 96 ? -18.114 -2.078 24.943 1.00 95.00 96 HIS A CA 1
ATOM 761 C C . HIS A 1 96 ? -16.656 -2.116 25.427 1.00 95.00 96 HIS A C 1
ATOM 763 O O . HIS A 1 96 ? -16.182 -1.179 26.060 1.00 95.00 96 HIS A O 1
ATOM 769 N N . LYS A 1 97 ? -15.899 -3.151 25.032 1.00 94.62 97 LYS A N 1
ATOM 770 C CA . LYS A 1 97 ? -14.475 -3.310 25.375 1.00 94.62 97 LYS A CA 1
ATOM 771 C C . LYS A 1 97 ? -13.569 -2.156 24.917 1.00 94.62 97 LYS A C 1
ATOM 773 O O . LYS A 1 97 ? -12.458 -2.032 25.412 1.00 94.62 97 LYS A O 1
ATOM 778 N N . PHE A 1 98 ? -14.009 -1.345 23.954 1.00 95.44 98 PHE A N 1
ATOM 779 C CA . PHE A 1 98 ? -13.229 -0.246 23.390 1.00 95.44 98 PHE A CA 1
ATOM 780 C C . PHE A 1 98 ? -13.746 1.145 23.767 1.00 95.44 98 PHE A C 1
ATOM 782 O O . PHE A 1 98 ? -13.039 2.107 23.475 1.00 95.44 98 PHE A O 1
ATOM 789 N N . GLN A 1 99 ? -14.918 1.273 24.400 1.00 95.56 99 GLN A N 1
ATOM 790 C CA . GLN A 1 99 ? -15.567 2.570 24.648 1.00 95.56 99 GLN A CA 1
ATOM 791 C C . GLN A 1 99 ? -14.652 3.541 25.398 1.00 95.56 99 GLN A C 1
ATOM 793 O O . GLN A 1 99 ? -14.284 4.571 24.840 1.00 95.56 99 GLN A O 1
ATOM 798 N N . GLU A 1 100 ? -14.162 3.149 26.576 1.00 96.00 100 GLU A N 1
ATOM 799 C CA . GLU A 1 100 ? -13.248 3.974 27.376 1.00 96.00 100 GLU A CA 1
ATOM 800 C C . GLU A 1 100 ? -11.982 4.352 26.588 1.00 96.00 100 GLU A C 1
ATOM 802 O O . GLU A 1 100 ? -11.572 5.511 26.547 1.00 96.00 100 GLU A O 1
ATOM 807 N N . SER A 1 101 ? -11.379 3.389 25.880 1.00 94.56 101 SER A N 1
ATOM 808 C CA . SER A 1 101 ? -10.162 3.642 25.098 1.00 94.56 101 SER A CA 1
ATOM 809 C C . SER A 1 101 ? -10.382 4.640 23.954 1.00 94.56 101 SER A C 1
ATOM 811 O O . SER A 1 101 ? -9.496 5.444 23.656 1.00 94.56 101 SER A O 1
ATOM 813 N N . VAL A 1 102 ? -11.561 4.606 23.323 1.00 96.81 102 VAL A N 1
ATOM 814 C CA . VAL A 1 102 ? -11.948 5.521 22.245 1.00 96.81 102 VAL A CA 1
ATOM 815 C C . VAL A 1 102 ? -12.254 6.901 22.818 1.00 96.81 102 VAL A C 1
ATOM 817 O O . VAL A 1 102 ? -11.763 7.891 22.284 1.00 96.81 102 VAL A O 1
ATOM 820 N N . GLU A 1 103 ? -12.983 6.986 23.929 1.00 96.31 103 GLU A N 1
ATOM 821 C CA . GLU A 1 103 ? -13.279 8.248 24.618 1.00 96.31 103 GLU A CA 1
ATOM 822 C C . GLU A 1 103 ? -12.000 8.961 25.068 1.00 96.31 103 GLU A C 1
ATOM 824 O O . GLU A 1 103 ? -11.808 10.146 24.779 1.00 96.31 103 GLU A O 1
ATOM 829 N N . LEU A 1 104 ? -11.068 8.228 25.682 1.00 95.88 104 LEU A N 1
ATOM 830 C CA . LEU A 1 104 ? -9.756 8.758 26.051 1.00 95.88 104 LEU A CA 1
ATOM 831 C C . LEU A 1 104 ? -8.970 9.234 24.826 1.00 95.88 104 LEU A C 1
ATOM 833 O O . LEU A 1 104 ? -8.321 10.280 24.882 1.00 95.88 104 LEU A O 1
ATOM 837 N N . LEU A 1 105 ? -9.018 8.501 23.710 1.00 95.62 105 LEU A N 1
ATOM 838 C CA . LEU A 1 105 ? -8.358 8.914 22.472 1.00 95.62 105 LEU A CA 1
ATOM 839 C C . LEU A 1 105 ? -8.992 10.184 21.885 1.00 95.62 105 LEU A C 1
ATOM 841 O O . LEU A 1 105 ? -8.263 11.068 21.432 1.00 95.62 105 LEU A O 1
ATOM 845 N N . ILE A 1 106 ? -10.319 10.321 21.945 1.00 95.81 106 ILE A N 1
ATOM 846 C CA . ILE A 1 106 ? -11.038 11.536 21.540 1.00 95.81 106 ILE A CA 1
ATOM 847 C C . ILE A 1 106 ? -10.589 12.726 22.388 1.00 95.81 106 ILE A C 1
ATOM 849 O O . ILE A 1 106 ? -10.226 13.764 21.831 1.00 95.81 106 ILE A O 1
ATOM 853 N N . LEU A 1 107 ? -10.546 12.574 23.713 1.00 94.75 107 LEU A N 1
ATOM 854 C CA . LEU A 1 107 ? -10.083 13.622 24.626 1.00 94.75 107 LEU A CA 1
ATOM 855 C C . LEU A 1 107 ? -8.630 14.020 24.336 1.00 94.75 107 LEU A C 1
ATOM 857 O O . LEU A 1 107 ? -8.347 15.200 24.130 1.00 94.75 107 LEU A O 1
ATOM 861 N N . LYS A 1 108 ? -7.722 13.041 24.219 1.00 93.50 108 LYS A N 1
ATOM 862 C CA . LYS A 1 108 ? -6.303 13.271 23.883 1.00 93.50 108 LYS A CA 1
ATOM 863 C C . LYS A 1 108 ? -6.120 13.971 22.539 1.00 93.50 108 LYS A C 1
ATOM 865 O O . LYS A 1 108 ? -5.205 14.775 22.379 1.00 93.50 108 LYS A O 1
ATOM 870 N N . THR A 1 109 ? -6.949 13.642 21.553 1.00 92.94 109 THR A N 1
ATOM 871 C CA . THR A 1 109 ? -6.846 14.235 20.215 1.00 92.94 109 THR A CA 1
ATOM 872 C C . THR A 1 109 ? -7.393 15.663 20.200 1.00 92.94 109 THR A C 1
ATOM 874 O O . THR A 1 109 ? -6.809 16.523 19.550 1.00 92.94 109 THR A O 1
ATOM 877 N N . ARG A 1 110 ? -8.463 15.947 20.957 1.00 90.06 110 ARG A N 1
ATOM 878 C CA . ARG A 1 110 ? -9.026 17.302 21.108 1.00 90.06 110 ARG A CA 1
ATOM 879 C C . ARG A 1 110 ? -8.134 18.245 21.911 1.00 90.06 110 ARG A C 1
ATOM 881 O O . ARG A 1 110 ? -8.155 19.441 21.652 1.00 90.06 110 ARG A O 1
ATOM 888 N N . ALA A 1 111 ? -7.381 17.716 22.873 1.00 87.69 111 ALA A N 1
ATOM 889 C CA . ALA A 1 111 ? -6.470 18.507 23.694 1.00 87.69 111 ALA A CA 1
ATOM 890 C C . ALA A 1 111 ? -5.254 19.037 22.913 1.00 87.69 111 ALA A C 1
ATOM 892 O O . ALA A 1 111 ? -4.673 20.043 23.311 1.00 87.69 111 ALA A O 1
ATOM 893 N N . SER A 1 112 ? -4.868 18.392 21.806 1.00 81.06 112 SER A N 1
ATOM 894 C CA . SER A 1 112 ? -3.778 18.893 20.965 1.00 81.06 112 SER A CA 1
ATOM 895 C C . SER A 1 112 ? -4.202 20.138 20.199 1.00 81.06 112 SER A C 1
ATOM 897 O O . SER A 1 112 ? -5.219 20.147 19.501 1.00 81.06 112 SER A O 1
ATOM 899 N N . THR A 1 113 ? -3.398 21.191 20.310 1.00 67.44 113 THR A N 1
ATOM 900 C CA . THR A 1 113 ? -3.629 22.435 19.574 1.00 67.44 113 THR A CA 1
ATOM 901 C C . THR A 1 113 ? -3.251 22.246 18.102 1.00 67.44 113 THR A C 1
ATOM 903 O O . THR A 1 113 ? -2.340 21.491 17.769 1.00 67.44 113 THR A O 1
ATOM 906 N N . GLY A 1 114 ? -3.960 22.914 17.184 1.00 63.91 114 GLY A N 1
ATOM 907 C CA . GLY A 1 114 ? -3.758 22.731 15.737 1.00 63.91 114 GLY A CA 1
ATOM 908 C C . GLY A 1 114 ? -2.351 23.076 15.226 1.00 63.91 114 GLY A C 1
ATOM 909 O O . GLY A 1 114 ? -1.994 22.648 14.136 1.00 63.91 114 GLY A O 1
ATOM 910 N N . VAL A 1 115 ? -1.553 23.804 16.013 1.00 66.31 115 VAL A N 1
ATOM 911 C CA . VAL A 1 115 ? -0.180 24.218 15.679 1.00 66.31 115 VAL A CA 1
ATOM 912 C C . VAL A 1 115 ? 0.809 23.043 15.737 1.00 66.31 115 VAL A C 1
ATOM 914 O O . VAL A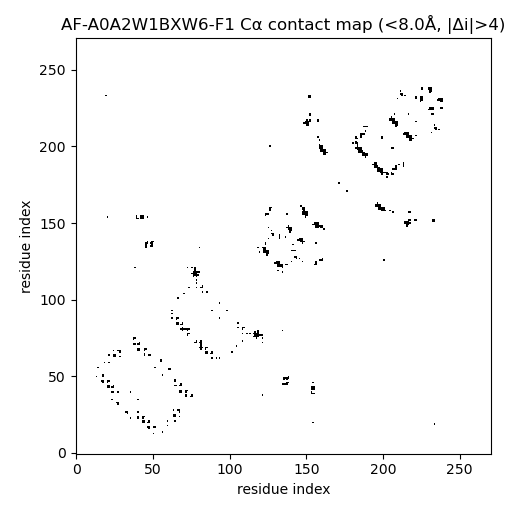 1 115 ? 1.832 23.070 15.066 1.00 66.31 115 VAL A O 1
ATOM 917 N N . GLU A 1 116 ? 0.490 21.982 16.482 1.00 67.69 116 GLU A N 1
ATOM 918 C CA . GLU A 1 116 ? 1.349 20.797 16.648 1.00 67.69 116 GLU A CA 1
ATOM 919 C C . GLU A 1 116 ? 1.050 19.677 15.631 1.00 67.69 116 GLU A C 1
ATOM 921 O O . GLU A 1 116 ? 1.610 18.585 15.728 1.00 67.69 116 GLU A O 1
ATOM 926 N N . SER A 1 117 ? 0.129 19.890 14.682 1.00 77.75 117 SER A N 1
ATOM 927 C CA . SER A 1 117 ? -0.271 18.843 13.732 1.00 77.75 117 SER A CA 1
ATOM 928 C C . SER A 1 117 ? 0.773 18.653 12.629 1.00 77.75 117 SER A C 1
ATOM 930 O O . SER A 1 117 ? 1.042 19.573 11.863 1.00 77.75 117 SER A O 1
ATOM 932 N N . ARG A 1 118 ? 1.320 17.439 12.509 1.00 84.50 118 ARG A N 1
ATOM 933 C CA . ARG A 1 118 ? 2.333 17.048 11.507 1.00 84.50 118 ARG A CA 1
ATOM 934 C C . ARG A 1 118 ? 1.713 16.201 10.390 1.00 84.50 118 ARG A C 1
ATOM 936 O O . ARG A 1 118 ? 2.225 15.149 10.023 1.00 84.50 118 ARG A O 1
ATOM 943 N N . ASP A 1 119 ? 0.567 16.639 9.861 1.00 80.25 119 ASP A N 1
ATOM 944 C CA . ASP A 1 119 ? -0.182 15.875 8.847 1.00 80.25 119 ASP A CA 1
ATOM 945 C C . ASP A 1 119 ? 0.602 15.699 7.527 1.00 80.25 119 ASP A C 1
ATOM 947 O O . ASP A 1 119 ? 0.406 14.708 6.823 1.00 80.25 119 ASP A O 1
ATOM 951 N N . ASP A 1 120 ? 1.518 16.621 7.214 1.00 84.06 120 ASP A N 1
ATOM 952 C CA . ASP A 1 120 ? 2.360 16.558 6.012 1.00 84.06 120 ASP A CA 1
ATOM 953 C C . ASP A 1 120 ? 3.407 15.435 6.066 1.00 84.06 120 ASP A C 1
ATOM 955 O O . ASP A 1 120 ? 3.841 14.952 5.025 1.00 84.06 120 ASP A O 1
ATOM 959 N N . GLU A 1 121 ? 3.790 14.969 7.256 1.00 87.12 121 GLU A N 1
ATOM 960 C CA . GLU A 1 121 ? 4.812 13.922 7.406 1.00 87.12 121 GLU A CA 1
ATOM 961 C C . GLU A 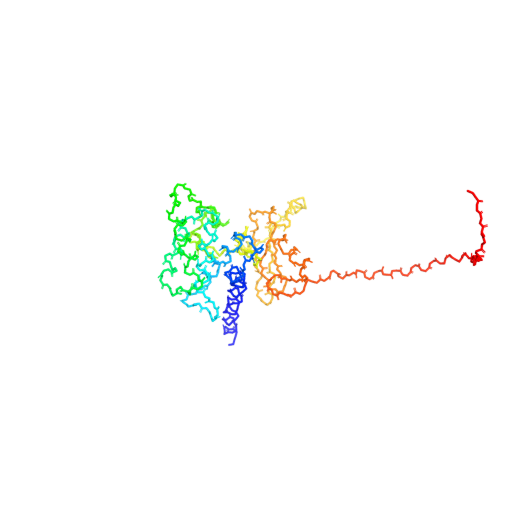1 121 ? 4.267 12.523 7.147 1.00 87.12 121 GLU A C 1
ATOM 963 O O . GLU A 1 121 ? 4.986 11.637 6.694 1.00 87.12 121 GLU A O 1
ATOM 968 N N . VAL A 1 122 ? 2.972 12.328 7.393 1.00 91.31 122 VAL A N 1
ATOM 969 C CA . VAL A 1 122 ? 2.280 11.077 7.065 1.00 91.31 122 VAL A CA 1
ATOM 970 C C . VAL A 1 122 ? 1.736 11.077 5.632 1.00 91.31 122 VAL A C 1
ATOM 972 O O . VAL A 1 122 ? 1.267 10.044 5.135 1.00 91.31 122 VAL A O 1
ATOM 975 N N . ALA A 1 123 ? 1.777 12.226 4.953 1.00 91.81 123 ALA A N 1
ATOM 976 C CA . ALA A 1 123 ? 1.294 12.384 3.592 1.00 91.81 123 ALA A CA 1
ATOM 977 C C . ALA A 1 123 ? 2.222 11.647 2.602 1.00 91.81 123 ALA A C 1
ATOM 979 O O . ALA A 1 123 ? 3.418 11.929 2.533 1.00 91.81 123 ALA A O 1
ATOM 980 N N . PRO A 1 124 ? 1.709 10.700 1.795 1.00 92.56 124 PRO A N 1
ATOM 981 C CA . PRO A 1 124 ? 2.556 9.949 0.878 1.00 92.56 124 PRO A CA 1
ATOM 982 C C . PRO A 1 124 ? 3.049 10.831 -0.274 1.00 92.56 124 PRO A C 1
ATOM 984 O O . PRO A 1 124 ? 2.265 11.525 -0.927 1.00 92.56 124 PRO A O 1
ATOM 987 N N . LEU A 1 125 ? 4.343 10.760 -0.589 1.00 93.38 125 LEU A N 1
ATOM 988 C CA . LEU A 1 125 ? 4.924 11.456 -1.734 1.00 93.38 125 LEU A CA 1
ATOM 989 C C . LEU A 1 125 ? 4.636 10.705 -3.042 1.00 93.38 125 LEU A C 1
ATOM 991 O O . LEU A 1 125 ? 4.933 9.521 -3.188 1.00 93.38 125 LEU A O 1
ATOM 995 N N . CYS A 1 126 ? 4.117 11.403 -4.056 1.00 95.88 126 CYS A N 1
ATOM 996 C CA . CYS A 1 126 ? 4.071 10.851 -5.406 1.00 95.88 126 CYS A CA 1
ATOM 997 C C . CYS A 1 126 ? 5.413 11.057 -6.121 1.00 95.88 126 CYS A C 1
ATOM 999 O O . CYS A 1 126 ? 5.727 12.164 -6.559 1.00 95.88 126 CYS A O 1
ATOM 1001 N N . TRP A 1 127 ? 6.160 9.979 -6.346 1.00 95.94 127 TRP A N 1
ATOM 1002 C CA . TRP A 1 127 ? 7.486 10.018 -6.979 1.00 95.94 127 TRP A CA 1
ATOM 1003 C C . TRP A 1 127 ? 7.498 10.445 -8.452 1.00 95.94 127 TRP A C 1
ATOM 1005 O O . TRP A 1 127 ? 8.540 10.849 -8.965 1.00 95.94 127 TRP A O 1
ATOM 1015 N N . ARG A 1 128 ? 6.335 10.442 -9.122 1.00 96.44 128 ARG A N 1
ATOM 1016 C CA . ARG A 1 128 ? 6.199 10.956 -10.493 1.00 96.44 128 ARG A CA 1
ATOM 1017 C C . ARG A 1 128 ? 6.092 12.478 -10.545 1.00 96.44 128 ARG A C 1
ATOM 1019 O O . ARG A 1 128 ? 6.778 13.103 -11.341 1.00 96.44 128 ARG A O 1
ATOM 1026 N N . CYS A 1 129 ? 5.196 13.072 -9.754 1.00 96.88 129 CYS A N 1
ATOM 1027 C CA . CYS A 1 129 ? 4.924 14.516 -9.809 1.00 96.88 129 CYS A CA 1
ATOM 1028 C C . CYS A 1 129 ? 5.513 15.310 -8.638 1.00 96.88 129 CYS A C 1
ATOM 1030 O O . CYS A 1 129 ? 5.314 16.519 -8.589 1.00 96.88 129 CYS A O 1
ATOM 1032 N N . ARG A 1 130 ? 6.208 14.636 -7.710 1.00 95.69 130 ARG A N 1
ATOM 1033 C CA . ARG A 1 130 ? 6.866 15.205 -6.522 1.00 95.69 130 ARG A CA 1
ATOM 1034 C C . ARG A 1 130 ? 5.929 16.030 -5.630 1.00 95.69 130 ARG A C 1
ATOM 1036 O O . ARG A 1 130 ? 6.358 16.969 -4.974 1.00 95.69 130 ARG A O 1
ATOM 1043 N N . ARG A 1 131 ? 4.640 15.674 -5.605 1.00 94.38 131 ARG A N 1
ATOM 1044 C CA . ARG A 1 131 ? 3.628 16.283 -4.729 1.00 94.38 131 ARG A CA 1
ATOM 1045 C C . ARG A 1 131 ? 3.169 15.280 -3.680 1.00 94.38 131 ARG A C 1
ATOM 1047 O O . ARG A 1 131 ? 2.908 14.124 -4.028 1.00 94.38 131 ARG A O 1
ATOM 1054 N N . HIS A 1 132 ? 3.041 15.734 -2.437 1.00 93.31 132 HIS A N 1
ATOM 1055 C CA . HIS A 1 132 ? 2.395 14.973 -1.371 1.00 93.31 132 HIS A CA 1
ATOM 1056 C C . HIS A 1 132 ? 0.915 14.786 -1.708 1.00 93.31 132 HIS A C 1
ATOM 1058 O O . HIS A 1 132 ? 0.229 15.739 -2.076 1.00 93.31 132 HIS A O 1
ATOM 1064 N N . ALA A 1 133 ? 0.441 13.546 -1.658 1.00 90.62 133 ALA A N 1
ATOM 1065 C CA . ALA A 1 133 ? -0.971 13.222 -1.783 1.00 90.62 133 ALA A CA 1
ATOM 1066 C C . ALA A 1 133 ? -1.653 13.309 -0.405 1.00 90.62 133 ALA A C 1
ATOM 1068 O O . ALA A 1 133 ? -0.980 13.187 0.615 1.00 90.62 133 ALA A O 1
ATOM 1069 N N . PRO A 1 134 ? -2.984 13.497 -0.344 1.00 90.56 134 PRO A N 1
ATOM 1070 C CA . PRO A 1 134 ? -3.710 13.442 0.919 1.00 90.56 134 PRO A CA 1
ATOM 1071 C C . PRO A 1 134 ? -3.457 12.111 1.656 1.00 90.56 134 PRO A C 1
ATOM 1073 O O . PRO A 1 134 ? -3.383 11.077 0.988 1.00 90.56 134 PRO A O 1
ATOM 1076 N N . PRO A 1 135 ? -3.403 12.081 3.002 1.00 88.75 135 PRO A N 1
ATOM 1077 C CA . PRO A 1 135 ? -3.000 10.890 3.765 1.00 88.75 135 PRO A CA 1
ATOM 1078 C C . PRO A 1 135 ? -3.829 9.620 3.515 1.00 88.75 135 PRO A C 1
ATOM 1080 O O . PRO A 1 135 ? -3.311 8.513 3.635 1.00 88.75 135 PRO A O 1
ATOM 1083 N N . LEU A 1 136 ? -5.106 9.767 3.146 1.00 89.38 136 LEU A N 1
ATOM 1084 C CA . LEU A 1 136 ? -6.012 8.651 2.832 1.00 89.38 136 LEU A CA 1
ATOM 1085 C C . LEU A 1 136 ? -5.918 8.177 1.372 1.00 89.38 136 LEU A C 1
ATOM 1087 O O . LEU A 1 136 ? -6.569 7.209 0.984 1.00 89.38 136 LEU A O 1
ATOM 1091 N N . CYS A 1 137 ? -5.137 8.858 0.535 1.00 82.75 137 CYS A N 1
ATOM 1092 C CA . CYS A 1 137 ? -4.977 8.516 -0.867 1.00 82.75 137 CYS A CA 1
ATOM 1093 C C . CYS A 1 137 ? -3.791 7.562 -1.041 1.00 82.75 137 CYS A C 1
ATOM 1095 O O . CYS A 1 137 ? -2.639 7.988 -1.030 1.00 82.75 137 CYS A O 1
ATOM 1097 N N . ALA A 1 138 ? -4.075 6.268 -1.209 1.00 76.75 138 ALA A N 1
ATOM 1098 C CA . ALA A 1 138 ? -3.036 5.239 -1.210 1.00 76.75 138 ALA A CA 1
ATOM 1099 C C . ALA A 1 138 ? -3.045 4.312 -2.436 1.00 76.75 138 ALA A C 1
ATOM 1101 O O . ALA A 1 138 ? -2.412 3.275 -2.391 1.00 76.75 138 ALA A O 1
ATOM 1102 N N . SER A 1 139 ? -3.710 4.624 -3.552 1.00 88.88 139 SER A N 1
ATOM 1103 C CA . SER A 1 139 ? -3.655 3.758 -4.756 1.00 88.88 139 SER A CA 1
ATOM 1104 C C . SER A 1 139 ? -3.234 4.499 -6.022 1.00 88.88 139 SER A C 1
ATOM 1106 O O . SER A 1 139 ? -2.440 3.992 -6.818 1.00 88.88 139 SER A O 1
ATOM 1108 N N . ARG A 1 140 ? -3.716 5.729 -6.213 1.00 93.81 140 ARG A N 1
ATOM 1109 C CA . ARG A 1 140 ? -3.364 6.590 -7.347 1.00 93.81 140 ARG A CA 1
ATOM 1110 C C . ARG A 1 140 ? -3.187 8.019 -6.879 1.00 93.81 140 ARG A C 1
ATOM 1112 O O . ARG A 1 140 ? -3.988 8.510 -6.099 1.00 93.81 140 ARG A O 1
ATOM 1119 N N . CYS A 1 141 ? -2.186 8.713 -7.406 1.00 94.81 141 CYS A N 1
ATOM 1120 C CA . CYS A 1 141 ? -2.001 10.132 -7.120 1.00 94.81 141 CYS A CA 1
ATOM 1121 C C . CYS A 1 141 ? -3.218 10.946 -7.610 1.00 94.81 141 CYS A C 1
ATOM 1123 O O . CYS A 1 141 ? -3.557 10.844 -8.793 1.00 94.81 141 CYS A O 1
ATOM 1125 N N . PRO A 1 142 ? -3.826 11.820 -6.789 1.00 93.38 142 PRO A N 1
ATOM 1126 C CA . PRO A 1 142 ? -4.993 12.596 -7.212 1.00 93.38 142 PRO A CA 1
ATOM 1127 C C . PRO A 1 142 ? -4.638 13.673 -8.249 1.00 93.38 142 PRO A C 1
ATOM 1129 O O . PRO A 1 142 ? -5.496 14.098 -9.016 1.00 93.38 142 PRO A O 1
ATOM 1132 N N . TYR A 1 143 ? -3.366 14.080 -8.320 1.00 94.81 143 TYR A N 1
ATOM 1133 C CA . TYR A 1 143 ? -2.909 15.143 -9.217 1.00 94.81 143 TYR A CA 1
ATOM 1134 C C . TYR A 1 143 ? -2.474 14.641 -10.596 1.00 94.81 143 TYR A C 1
ATOM 1136 O O . TYR A 1 143 ? -2.799 15.254 -11.604 1.00 94.81 143 TYR A O 1
ATOM 1144 N N . CYS A 1 144 ? -1.703 13.548 -10.659 1.00 95.88 144 CYS A N 1
ATOM 1145 C CA . CYS A 1 144 ? -1.165 13.022 -11.926 1.00 95.88 144 CYS A CA 1
ATOM 1146 C C . CYS A 1 144 ? -1.734 11.655 -12.327 1.00 95.88 144 CYS A C 1
ATOM 1148 O O . CYS A 1 144 ? -1.345 11.112 -13.360 1.00 95.88 144 CYS A O 1
ATOM 1150 N N . ARG A 1 145 ? -2.619 11.076 -11.501 1.00 94.81 145 ARG A N 1
ATOM 1151 C CA . ARG A 1 145 ? -3.291 9.778 -11.704 1.00 94.81 145 ARG A CA 1
ATOM 1152 C C . ARG A 1 145 ? -2.368 8.564 -11.839 1.00 94.81 145 ARG A C 1
ATOM 1154 O O . ARG A 1 145 ? -2.843 7.457 -12.103 1.00 94.81 145 ARG A O 1
ATOM 1161 N N . HIS A 1 146 ? -1.065 8.746 -11.625 1.00 94.50 146 HIS A N 1
ATOM 1162 C CA . HIS A 1 146 ? -0.104 7.652 -11.609 1.00 94.50 146 HIS A CA 1
ATOM 1163 C C . HIS A 1 146 ? -0.439 6.675 -10.483 1.00 94.50 146 HIS A C 1
ATOM 1165 O O . HIS A 1 146 ? -0.768 7.107 -9.374 1.00 94.50 146 HIS A O 1
ATOM 1171 N N . ALA A 1 147 ? -0.379 5.380 -10.789 1.00 94.50 147 ALA A N 1
ATOM 1172 C CA . ALA A 1 147 ? -0.541 4.335 -9.791 1.00 94.50 147 ALA A CA 1
ATOM 1173 C C . ALA A 1 147 ? 0.650 4.378 -8.834 1.00 94.50 147 ALA A C 1
ATOM 1175 O O . ALA A 1 147 ? 1.793 4.447 -9.277 1.00 94.50 147 ALA A O 1
ATOM 1176 N N . LEU A 1 148 ? 0.379 4.390 -7.535 1.00 95.31 148 LEU A N 1
ATOM 1177 C CA . LEU A 1 148 ? 1.428 4.377 -6.525 1.00 95.31 148 LEU A CA 1
ATOM 1178 C C . LEU A 1 148 ? 1.879 2.926 -6.326 1.00 95.31 148 LEU A C 1
ATOM 1180 O O . LEU A 1 148 ? 1.047 2.047 -6.100 1.00 95.31 148 LEU A O 1
ATOM 1184 N N . ALA A 1 149 ? 3.179 2.675 -6.459 1.00 95.75 149 ALA A N 1
ATOM 1185 C CA . ALA A 1 149 ? 3.774 1.387 -6.126 1.00 95.75 149 ALA A CA 1
ATOM 1186 C C . ALA A 1 149 ? 3.964 1.300 -4.610 1.00 95.75 149 ALA A C 1
ATOM 1188 O O . ALA A 1 149 ? 4.432 2.260 -4.004 1.00 95.75 149 ALA A O 1
ATOM 1189 N N . HIS A 1 150 ? 3.619 0.162 -4.009 1.00 96.50 150 HIS A N 1
ATOM 1190 C CA . HIS A 1 150 ? 3.711 -0.039 -2.561 1.00 96.50 150 HIS A CA 1
ATOM 1191 C C . HIS A 1 150 ? 4.623 -1.201 -2.217 1.00 96.50 150 HIS A C 1
ATOM 1193 O O . HIS A 1 150 ? 4.626 -2.203 -2.932 1.00 96.50 150 HIS A O 1
ATOM 1199 N N . SER A 1 151 ? 5.333 -1.078 -1.098 1.00 97.12 151 SER A N 1
ATOM 1200 C CA . SER A 1 151 ? 6.006 -2.202 -0.453 1.00 97.12 151 SER A CA 1
ATOM 1201 C C . SER A 1 151 ? 4.952 -3.095 0.190 1.00 97.12 151 SER A C 1
ATOM 1203 O O . SER A 1 151 ? 4.205 -2.633 1.044 1.00 97.12 151 SER A O 1
ATOM 1205 N N . LEU A 1 152 ? 4.877 -4.377 -0.163 1.00 96.06 152 LEU A N 1
ATOM 1206 C CA . LEU A 1 152 ? 3.914 -5.301 0.461 1.00 96.06 152 LEU A CA 1
ATOM 1207 C C . LEU A 1 152 ? 4.397 -5.834 1.823 1.00 96.06 152 LEU A C 1
ATOM 1209 O O . LEU A 1 152 ? 3.751 -6.700 2.405 1.00 96.06 152 LEU A O 1
ATOM 1213 N N . ALA A 1 153 ? 5.524 -5.337 2.339 1.00 94.75 153 ALA A N 1
ATOM 1214 C CA . ALA A 1 153 ? 5.954 -5.575 3.716 1.00 94.75 153 ALA A CA 1
ATOM 1215 C C . ALA A 1 153 ? 5.413 -4.490 4.665 1.00 94.75 153 ALA A C 1
ATOM 1217 O O . ALA A 1 153 ? 4.868 -4.806 5.720 1.00 94.75 153 ALA A O 1
ATOM 1218 N N . THR A 1 154 ? 5.520 -3.218 4.266 1.00 95.12 154 THR A N 1
ATOM 1219 C CA . THR A 1 154 ? 5.239 -2.046 5.120 1.00 95.12 154 THR A CA 1
ATOM 1220 C C . THR A 1 154 ? 4.088 -1.169 4.625 1.00 95.12 154 THR A C 1
ATOM 1222 O O . THR A 1 154 ? 3.654 -0.268 5.338 1.00 95.12 154 THR A O 1
ATOM 1225 N N . HIS A 1 155 ? 3.571 -1.424 3.421 1.00 95.75 155 HIS A N 1
ATOM 1226 C CA . HIS A 1 155 ? 2.535 -0.642 2.730 1.00 95.75 155 HIS A CA 1
ATOM 1227 C C . HIS A 1 155 ? 2.915 0.825 2.468 1.00 95.75 155 HIS A C 1
ATOM 1229 O O . HIS A 1 155 ? 2.054 1.676 2.234 1.00 95.75 155 HIS A O 1
ATOM 1235 N N . GLU A 1 156 ? 4.209 1.137 2.521 1.00 95.00 156 GLU A N 1
ATOM 1236 C CA . GLU A 1 156 ? 4.741 2.442 2.147 1.00 95.00 156 GLU A CA 1
ATOM 1237 C C . GLU A 1 156 ? 4.775 2.604 0.622 1.00 95.00 156 GLU A C 1
ATOM 1239 O O . GLU A 1 156 ? 5.006 1.638 -0.112 1.00 95.00 156 GLU A O 1
ATOM 1244 N N . VAL A 1 157 ? 4.580 3.838 0.147 1.00 96.06 157 VAL A N 1
ATOM 1245 C CA . VAL A 1 157 ? 4.727 4.192 -1.268 1.00 96.06 157 VAL A CA 1
ATOM 1246 C C . VAL A 1 157 ? 6.207 4.193 -1.647 1.00 96.06 157 VAL A C 1
ATOM 1248 O O . VAL A 1 157 ? 6.955 5.090 -1.264 1.00 96.06 157 VAL A O 1
ATOM 1251 N N . LEU A 1 158 ? 6.601 3.223 -2.464 1.00 97.19 158 LEU A N 1
ATOM 1252 C CA . LEU A 1 158 ? 7.971 3.061 -2.936 1.00 97.19 158 LEU A CA 1
ATOM 1253 C C . LEU A 1 158 ? 8.386 4.191 -3.892 1.00 97.19 158 LEU A C 1
ATOM 1255 O O . LEU A 1 158 ? 7.535 4.702 -4.634 1.00 97.19 158 LEU A O 1
ATOM 1259 N N . PRO A 1 159 ? 9.696 4.502 -3.986 1.00 97.06 159 PRO A N 1
ATOM 1260 C CA . PRO A 1 159 ? 10.274 5.446 -4.944 1.00 97.06 159 PRO A CA 1
ATOM 1261 C C . PRO A 1 159 ? 10.238 4.974 -6.402 1.00 97.06 159 PRO A C 1
ATOM 1263 O O . PRO A 1 159 ? 11.132 5.263 -7.190 1.00 97.06 159 PRO A O 1
ATOM 1266 N N . LEU A 1 160 ? 9.189 4.263 -6.803 1.00 97.56 160 LEU A N 1
ATOM 1267 C CA . LEU A 1 160 ? 9.073 3.616 -8.097 1.00 97.56 160 LEU A CA 1
ATOM 1268 C C . LEU A 1 160 ? 8.050 4.322 -8.984 1.00 97.56 160 LEU A C 1
ATOM 1270 O O . LEU A 1 160 ? 6.910 4.572 -8.590 1.00 97.56 160 LEU A O 1
ATOM 1274 N N . VAL A 1 161 ? 8.455 4.596 -10.223 1.00 97.56 161 VAL A N 1
ATOM 1275 C CA . VAL A 1 161 ? 7.587 5.147 -11.268 1.00 97.56 161 VAL A CA 1
ATOM 1276 C C . VAL A 1 161 ? 7.532 4.165 -12.426 1.00 97.56 161 VAL A C 1
ATOM 1278 O O . VAL A 1 161 ? 8.552 3.887 -13.057 1.00 97.56 161 VAL A O 1
ATOM 1281 N N . GLN A 1 162 ? 6.339 3.644 -12.714 1.00 96.38 162 GLN A N 1
ATOM 1282 C CA . GLN A 1 162 ? 6.139 2.758 -13.861 1.00 96.38 162 GLN A CA 1
ATOM 1283 C C . GLN A 1 162 ? 6.358 3.530 -15.168 1.00 96.38 162 GLN A C 1
ATOM 1285 O O . GLN A 1 162 ? 5.828 4.635 -15.327 1.00 96.38 162 GLN A O 1
ATOM 129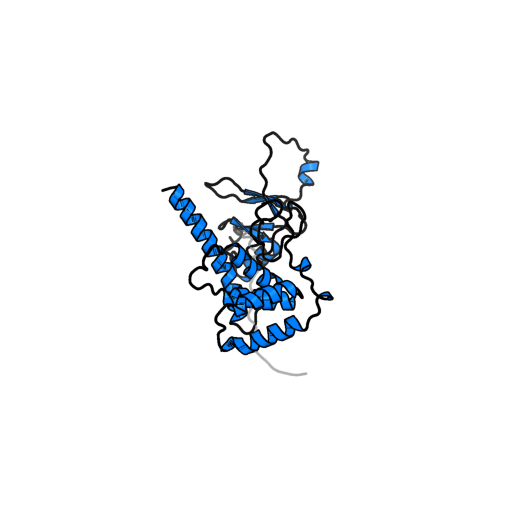0 N N . PHE A 1 163 ? 7.092 2.940 -16.108 1.00 94.44 163 PHE A N 1
ATOM 1291 C CA . PHE A 1 163 ? 7.326 3.517 -17.429 1.00 94.44 163 PHE A CA 1
ATOM 1292 C C . PHE A 1 163 ? 7.292 2.448 -18.524 1.00 94.44 163 PHE A C 1
ATOM 1294 O O . PHE A 1 163 ? 7.382 1.252 -18.252 1.00 94.44 163 PHE A O 1
ATOM 1301 N N . GLU A 1 164 ? 7.169 2.906 -19.766 1.00 92.25 164 GLU A N 1
ATOM 1302 C CA . GLU A 1 164 ? 7.337 2.091 -20.966 1.00 92.25 164 GLU A CA 1
ATOM 1303 C C . GLU A 1 164 ? 8.577 2.609 -21.710 1.00 92.25 164 GLU A C 1
ATOM 1305 O O . GLU A 1 164 ? 8.745 3.831 -21.807 1.00 92.25 164 GLU A O 1
ATOM 1310 N N . PRO A 1 165 ? 9.492 1.737 -22.169 1.00 88.31 165 PRO A N 1
ATOM 1311 C CA . PRO A 1 165 ? 10.681 2.172 -22.887 1.00 88.31 165 PRO A CA 1
ATOM 1312 C C . PRO A 1 165 ? 10.284 2.810 -24.214 1.00 88.31 165 PRO A C 1
ATOM 1314 O O . PRO A 1 165 ? 9.355 2.348 -24.874 1.00 88.31 165 PRO A O 1
ATOM 1317 N N . ALA A 1 166 ? 11.013 3.846 -24.621 1.00 87.25 166 ALA A N 1
ATOM 1318 C CA . ALA A 1 166 ? 10.884 4.361 -25.975 1.00 87.25 166 ALA A CA 1
ATOM 1319 C C . ALA A 1 166 ? 11.357 3.300 -26.980 1.00 87.25 166 ALA A C 1
ATOM 1321 O O . ALA A 1 166 ? 12.331 2.586 -26.730 1.00 87.25 166 ALA A O 1
ATOM 1322 N N . GLU A 1 167 ? 10.677 3.216 -28.120 1.00 88.06 167 GLU A N 1
ATOM 1323 C CA . GLU A 1 167 ? 11.108 2.367 -29.225 1.00 88.06 167 GLU A CA 1
ATOM 1324 C C . GLU A 1 167 ? 12.414 2.905 -29.830 1.00 88.06 167 GLU A C 1
ATOM 1326 O O . GLU A 1 167 ? 12.580 4.113 -30.009 1.00 88.06 167 GLU A O 1
ATOM 1331 N N . GLY A 1 168 ? 13.344 2.004 -30.155 1.00 86.81 168 GLY A N 1
ATOM 1332 C CA . GLY A 1 168 ? 14.595 2.347 -30.831 1.00 86.81 168 GLY A CA 1
ATOM 1333 C C . GLY A 1 168 ? 15.826 1.647 -30.260 1.00 86.81 168 GLY A C 1
ATOM 1334 O O . GLY A 1 168 ? 15.779 0.975 -29.230 1.00 86.81 168 GLY A O 1
ATOM 1335 N N . VAL A 1 169 ? 16.951 1.810 -30.957 1.00 84.81 169 VAL A N 1
ATOM 1336 C CA . VAL A 1 169 ? 18.253 1.298 -30.515 1.00 84.81 169 VAL A CA 1
ATOM 1337 C C . VAL A 1 169 ? 18.943 2.369 -29.677 1.00 84.81 169 VAL A C 1
ATOM 1339 O O . VAL A 1 169 ? 19.275 3.443 -30.176 1.00 84.81 169 VAL A O 1
ATOM 1342 N N . VAL A 1 170 ? 19.184 2.065 -28.403 1.00 84.81 170 VAL A N 1
ATOM 1343 C CA . VAL A 1 170 ? 19.991 2.911 -27.518 1.00 84.81 170 VAL A CA 1
ATOM 1344 C C . VAL A 1 170 ? 21.455 2.490 -27.647 1.00 84.81 170 VAL A C 1
ATOM 1346 O O . VAL A 1 170 ? 21.811 1.367 -27.297 1.00 84.81 170 VAL A O 1
ATOM 1349 N N . VAL A 1 171 ? 22.313 3.385 -28.143 1.00 88.44 171 VAL A N 1
ATOM 1350 C CA . VAL A 1 171 ? 23.766 3.157 -28.220 1.00 88.44 171 VAL A CA 1
ATOM 1351 C C . VAL A 1 171 ? 24.425 3.734 -26.971 1.00 88.44 171 VAL A C 1
ATOM 1353 O O . VAL A 1 171 ? 24.259 4.913 -26.665 1.00 88.44 171 VAL A O 1
ATOM 1356 N N . CYS A 1 172 ? 25.176 2.907 -26.246 1.00 89.25 172 CYS A N 1
ATOM 1357 C CA . CYS A 1 172 ? 25.833 3.286 -24.997 1.00 89.25 172 CYS A CA 1
ATOM 1358 C C . CYS A 1 172 ? 27.271 2.748 -24.966 1.00 89.25 172 CYS A C 1
ATOM 1360 O O . CYS A 1 172 ? 27.542 1.661 -25.474 1.00 89.25 172 CYS A O 1
ATOM 1362 N N . SER A 1 173 ? 28.205 3.502 -24.380 1.00 93.25 173 SER A N 1
ATOM 1363 C CA . SER A 1 173 ? 29.590 3.048 -24.216 1.00 93.25 173 SER A CA 1
ATOM 1364 C C . SER A 1 173 ? 29.717 2.088 -23.028 1.00 93.25 173 SER A C 1
ATOM 1366 O O . SER A 1 173 ? 28.953 2.167 -22.066 1.00 93.25 173 SER A O 1
ATOM 1368 N N . ARG A 1 174 ? 30.736 1.215 -23.036 1.00 91.44 174 ARG A N 1
ATOM 1369 C CA . ARG A 1 174 ? 31.043 0.335 -21.891 1.00 91.44 174 ARG A CA 1
ATOM 1370 C C . ARG A 1 174 ? 31.202 1.121 -20.584 1.00 91.44 174 ARG A C 1
ATOM 1372 O O . ARG A 1 174 ? 30.720 0.680 -19.549 1.00 91.44 174 ARG A O 1
ATOM 1379 N N . GLY A 1 175 ? 31.865 2.279 -20.639 1.00 93.62 175 GLY A N 1
ATOM 1380 C CA . GLY A 1 175 ? 32.060 3.140 -19.470 1.00 93.62 175 GLY A CA 1
ATOM 1381 C C . GLY A 1 175 ? 30.742 3.673 -18.908 1.00 93.62 175 GLY A C 1
ATOM 1382 O O . GLY A 1 175 ? 30.550 3.650 -17.699 1.00 93.62 175 GLY A O 1
ATOM 1383 N N . ALA A 1 176 ? 29.813 4.074 -19.778 1.00 89.75 176 ALA A N 1
ATOM 1384 C CA . ALA A 1 176 ? 28.492 4.530 -19.360 1.00 89.75 176 ALA A CA 1
ATOM 1385 C C . ALA A 1 176 ? 27.636 3.387 -18.785 1.00 89.75 176 ALA A C 1
ATOM 1387 O O . ALA A 1 176 ? 26.962 3.594 -17.783 1.00 89.75 176 ALA A O 1
ATOM 1388 N N . LEU A 1 177 ? 27.717 2.171 -19.342 1.00 85.81 177 LEU A N 1
ATOM 1389 C CA . LEU A 1 177 ? 27.029 0.998 -18.784 1.00 85.81 177 LEU A CA 1
ATOM 1390 C C . LEU A 1 177 ? 27.513 0.649 -17.370 1.00 85.81 177 LEU A C 1
ATOM 1392 O O . LEU A 1 177 ? 26.692 0.351 -16.511 1.00 85.81 177 LEU A O 1
ATOM 1396 N N . LEU A 1 178 ? 28.823 0.726 -17.111 1.00 90.00 178 LEU A N 1
ATOM 1397 C CA . LEU A 1 178 ? 29.396 0.448 -15.785 1.00 90.00 178 LEU A CA 1
ATOM 1398 C C . LEU A 1 178 ? 28.996 1.478 -14.718 1.00 90.00 178 LEU A C 1
ATOM 1400 O O . LEU A 1 178 ? 29.061 1.177 -13.532 1.00 90.00 178 LEU A O 1
ATOM 1404 N N . GLN A 1 179 ? 28.595 2.684 -15.124 1.00 88.94 179 GLN A N 1
ATOM 1405 C CA . GLN A 1 179 ? 28.122 3.728 -14.209 1.00 88.94 179 GLN A CA 1
ATOM 1406 C C . GLN A 1 179 ? 26.632 3.593 -13.865 1.00 88.94 179 GLN A C 1
ATOM 1408 O O . GLN A 1 179 ? 26.145 4.297 -12.979 1.00 88.94 179 GLN A O 1
ATOM 1413 N N . LEU A 1 180 ? 25.888 2.715 -14.547 1.00 86.88 180 LEU A N 1
ATOM 1414 C CA . LEU A 1 180 ? 24.477 2.499 -14.246 1.00 86.88 180 LEU A CA 1
ATOM 1415 C C . LEU A 1 180 ? 24.338 1.685 -12.962 1.00 86.88 180 LEU A C 1
ATOM 1417 O O . LEU A 1 180 ? 24.762 0.533 -12.889 1.00 86.88 180 LEU A O 1
ATOM 1421 N N . SER A 1 181 ? 23.682 2.269 -11.960 1.00 89.75 181 SER A N 1
ATOM 1422 C CA . SER A 1 181 ? 23.324 1.522 -10.757 1.00 89.75 181 SER A CA 1
ATOM 1423 C C . SER A 1 181 ? 22.262 0.468 -11.098 1.00 89.75 181 SER A C 1
ATOM 1425 O O . SER A 1 181 ? 21.223 0.833 -11.666 1.00 89.75 181 SER A O 1
ATOM 1427 N N . PRO A 1 182 ? 22.451 -0.809 -10.712 1.00 89.06 182 PRO A N 1
ATOM 1428 C CA . PRO A 1 182 ? 21.447 -1.853 -10.914 1.00 89.06 182 PRO A CA 1
ATOM 1429 C C . PRO A 1 182 ? 20.150 -1.568 -10.143 1.00 89.06 182 PRO A C 1
ATOM 1431 O O . PRO A 1 182 ? 19.083 -2.006 -10.559 1.00 89.06 182 PRO A O 1
ATOM 1434 N N . ALA A 1 183 ? 20.205 -0.756 -9.080 1.00 93.81 183 ALA A N 1
ATOM 1435 C CA . ALA A 1 183 ? 19.030 -0.339 -8.315 1.00 93.81 183 ALA A CA 1
ATOM 1436 C C . ALA A 1 183 ? 18.160 0.707 -9.040 1.00 93.81 183 ALA A C 1
ATOM 1438 O O . ALA A 1 183 ? 17.086 1.052 -8.547 1.00 93.81 183 ALA A O 1
ATOM 1439 N N . SER A 1 184 ? 18.599 1.223 -10.197 1.00 94.06 184 SER A N 1
ATOM 1440 C CA . SER A 1 184 ? 17.897 2.282 -10.942 1.00 94.06 184 SER A CA 1
ATOM 1441 C C . SER A 1 184 ? 16.612 1.806 -11.616 1.00 94.06 184 SER A C 1
ATOM 1443 O O . SER A 1 184 ? 15.740 2.624 -11.923 1.00 94.06 184 SER A O 1
ATOM 1445 N N . VAL A 1 185 ? 16.497 0.508 -11.904 1.00 94.69 185 VAL A N 1
ATOM 1446 C CA . VAL A 1 185 ? 15.356 -0.069 -12.619 1.00 94.69 185 VAL A CA 1
ATOM 1447 C C . VAL A 1 185 ? 14.965 -1.387 -11.970 1.00 94.69 185 VAL A C 1
ATOM 1449 O O . VAL A 1 185 ? 15.797 -2.268 -11.795 1.00 94.69 185 VAL A O 1
ATOM 1452 N N . VAL A 1 186 ? 13.676 -1.542 -11.677 1.00 96.62 186 VAL A N 1
ATOM 1453 C CA . VAL A 1 186 ? 13.091 -2.813 -11.245 1.00 96.62 186 VAL A CA 1
ATOM 1454 C C . VAL A 1 186 ? 12.298 -3.396 -12.407 1.00 96.62 186 VAL A C 1
ATOM 1456 O O . VAL A 1 186 ? 11.406 -2.741 -12.956 1.00 96.62 186 VAL A O 1
ATOM 1459 N N . VAL A 1 187 ? 12.629 -4.631 -12.779 1.00 95.94 187 VAL A N 1
ATOM 1460 C CA . VAL A 1 187 ? 11.991 -5.365 -13.876 1.00 95.94 187 VAL A CA 1
ATOM 1461 C C . VAL A 1 187 ? 11.192 -6.522 -13.300 1.00 95.94 187 VAL A C 1
ATOM 1463 O O . VAL A 1 187 ? 11.747 -7.410 -12.662 1.00 95.94 187 VAL A O 1
ATOM 1466 N N . ILE A 1 188 ? 9.885 -6.529 -13.550 1.00 96.38 188 ILE A N 1
ATOM 1467 C CA . ILE A 1 188 ? 8.991 -7.590 -13.093 1.00 96.38 188 ILE A CA 1
ATOM 1468 C C . ILE A 1 188 ? 8.574 -8.440 -14.290 1.00 96.38 188 ILE A C 1
ATOM 1470 O O . ILE A 1 188 ? 7.748 -8.019 -15.106 1.00 96.38 188 ILE A O 1
ATOM 1474 N N . GLN A 1 189 ? 9.130 -9.646 -14.375 1.00 94.19 189 GLN A N 1
ATOM 1475 C CA . GLN A 1 189 ? 8.763 -10.645 -15.378 1.00 94.19 189 GLN A CA 1
ATOM 1476 C C . GLN A 1 189 ? 7.489 -11.366 -14.943 1.00 94.19 189 GLN A C 1
ATOM 1478 O O . GLN A 1 189 ? 7.412 -11.818 -13.809 1.00 94.19 189 GLN A O 1
ATOM 1483 N N . ARG A 1 190 ? 6.468 -11.438 -15.809 1.00 90.94 190 ARG A N 1
ATOM 1484 C CA . ARG A 1 190 ? 5.155 -12.019 -15.456 1.00 90.94 190 ARG A CA 1
ATOM 1485 C C . ARG A 1 190 ? 4.523 -12.807 -16.607 1.00 90.94 190 ARG A C 1
ATOM 1487 O O . ARG A 1 190 ? 3.428 -12.446 -17.038 1.00 90.94 190 ARG A O 1
ATOM 1494 N N . PRO A 1 191 ? 5.167 -13.861 -17.131 1.00 86.81 191 PRO A N 1
ATOM 1495 C CA . PRO A 1 191 ? 4.598 -14.641 -18.227 1.00 86.81 191 PRO A CA 1
ATOM 1496 C C . PRO A 1 191 ? 3.220 -15.218 -17.835 1.00 86.81 191 PRO A C 1
ATOM 1498 O O . PRO A 1 191 ? 3.061 -15.690 -16.709 1.00 86.81 191 PRO A O 1
ATOM 1501 N N . PRO A 1 192 ? 2.199 -15.172 -18.717 1.00 84.94 192 PRO A N 1
ATOM 1502 C CA . PRO A 1 192 ? 2.227 -14.749 -20.125 1.00 84.94 192 PRO A CA 1
ATOM 1503 C C . PRO A 1 192 ? 1.979 -13.242 -20.363 1.00 84.94 192 PRO A C 1
ATOM 1505 O O . PRO A 1 192 ? 1.812 -12.821 -21.505 1.00 84.94 192 PRO A O 1
ATOM 1508 N N . LEU A 1 193 ? 1.882 -12.422 -19.314 1.00 86.69 193 LEU A N 1
ATOM 1509 C CA . LEU A 1 193 ? 1.696 -10.973 -19.422 1.00 86.69 193 LEU A CA 1
ATOM 1510 C C . LEU A 1 193 ? 3.013 -10.265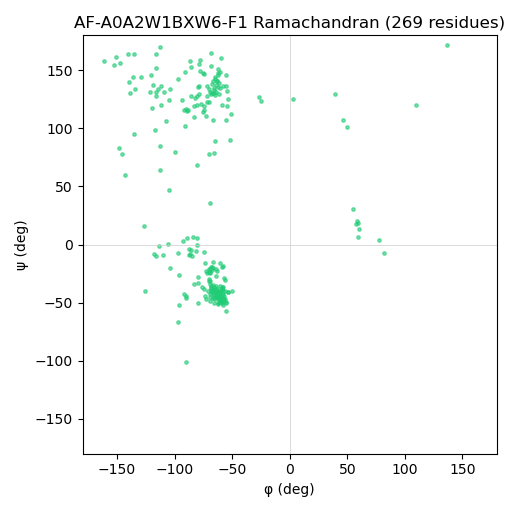 -19.767 1.00 86.69 193 LEU A C 1
ATOM 1512 O O . LEU A 1 193 ? 4.105 -10.770 -19.505 1.00 86.69 193 LEU A O 1
ATOM 1516 N N . SER A 1 194 ? 2.903 -9.055 -20.318 1.00 89.81 194 SER A N 1
ATOM 1517 C CA . SER A 1 194 ? 4.066 -8.206 -20.565 1.00 89.81 194 SER A CA 1
ATOM 1518 C C . SER A 1 194 ? 4.780 -7.837 -19.254 1.00 89.81 194 SER A C 1
ATOM 1520 O O . SER A 1 194 ? 4.127 -7.685 -18.202 1.00 89.81 194 SER A O 1
ATOM 1522 N N . PRO A 1 195 ? 6.115 -7.675 -19.301 1.00 94.38 195 PRO A N 1
ATOM 1523 C CA . PRO A 1 195 ? 6.879 -7.245 -18.142 1.00 94.38 195 PRO A CA 1
ATOM 1524 C C . PRO A 1 195 ? 6.438 -5.851 -17.691 1.00 94.38 195 PRO A C 1
ATOM 1526 O O . PRO A 1 195 ? 5.987 -5.029 -18.491 1.00 94.38 195 PRO A O 1
ATOM 1529 N N . LEU A 1 196 ? 6.574 -5.585 -16.394 1.00 95.31 196 LEU A N 1
ATOM 1530 C CA . LEU A 1 196 ? 6.414 -4.241 -15.842 1.00 95.31 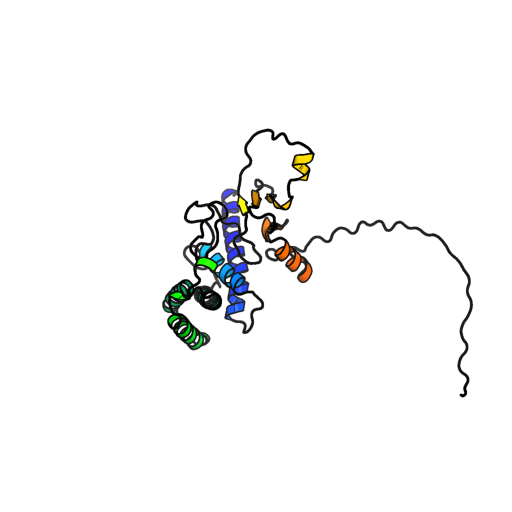196 LEU A CA 1
ATOM 1531 C C . LEU A 1 196 ? 7.784 -3.664 -15.524 1.00 95.31 196 LEU A C 1
ATOM 1533 O O . LEU A 1 196 ? 8.610 -4.335 -14.906 1.00 95.31 196 LEU A O 1
ATOM 1537 N N . LEU A 1 197 ? 7.996 -2.416 -15.927 1.00 96.69 197 LEU A N 1
ATOM 1538 C CA . LEU A 1 197 ? 9.242 -1.699 -15.710 1.00 96.69 197 LEU A CA 1
ATOM 1539 C C . LEU A 1 197 ? 8.984 -0.506 -14.803 1.00 96.69 197 LEU A C 1
ATOM 1541 O O . LEU A 1 197 ? 8.099 0.315 -15.061 1.00 96.69 197 LEU A O 1
ATOM 1545 N N . TYR A 1 198 ? 9.777 -0.414 -13.744 1.00 97.81 198 TYR A N 1
ATOM 1546 C CA . TYR A 1 198 ? 9.750 0.697 -12.809 1.00 97.81 198 TYR A CA 1
ATOM 1547 C C . TYR A 1 198 ? 11.116 1.357 -12.771 1.00 97.81 198 TYR A C 1
ATOM 1549 O O . TYR A 1 198 ? 12.131 0.685 -12.615 1.00 97.81 198 TYR A O 1
ATOM 1557 N N . ARG A 1 199 ? 11.144 2.683 -12.880 1.00 97.00 199 ARG A N 1
ATOM 1558 C CA . ARG A 1 199 ? 12.337 3.469 -12.582 1.00 97.00 199 ARG A CA 1
ATOM 1559 C C . ARG A 1 199 ? 12.356 3.763 -11.090 1.00 97.00 199 ARG A C 1
ATOM 1561 O O . ARG A 1 199 ? 11.370 4.291 -10.572 1.00 97.00 199 ARG A O 1
ATOM 1568 N N . ASN A 1 200 ? 13.470 3.461 -10.435 1.00 97.25 200 ASN A N 1
ATOM 1569 C CA . ASN A 1 200 ? 13.717 3.886 -9.070 1.00 97.25 200 ASN A CA 1
ATOM 1570 C C . ASN A 1 200 ? 14.206 5.336 -9.059 1.00 97.25 200 ASN A C 1
ATOM 1572 O O . ASN A 1 200 ? 15.211 5.688 -9.676 1.00 97.25 200 ASN A O 1
ATOM 1576 N N . MET A 1 201 ? 13.442 6.185 -8.388 1.00 96.75 201 MET A N 1
ATOM 1577 C CA . MET A 1 201 ? 13.678 7.615 -8.255 1.00 96.75 201 MET A CA 1
ATOM 1578 C C . MET A 1 201 ? 14.583 7.954 -7.065 1.00 96.75 201 MET A C 1
ATOM 1580 O O . MET A 1 201 ? 14.894 9.136 -6.896 1.00 96.75 201 MET A O 1
ATOM 1584 N N . LEU A 1 202 ? 14.963 6.949 -6.268 1.00 95.75 202 LEU A N 1
ATOM 1585 C CA . LEU A 1 202 ? 15.919 7.030 -5.167 1.00 95.75 202 LEU A CA 1
ATOM 1586 C C . LEU A 1 202 ? 16.711 5.703 -5.070 1.00 95.75 202 LEU A C 1
ATOM 1588 O O . LEU A 1 202 ? 16.372 4.843 -4.257 1.00 95.75 202 LEU A O 1
ATOM 1592 N N . PRO A 1 203 ? 17.715 5.479 -5.944 1.00 94.19 203 PRO A N 1
ATOM 1593 C CA . PRO A 1 203 ? 18.482 4.227 -6.003 1.00 94.19 203 PRO A CA 1
ATOM 1594 C C . PRO A 1 203 ? 19.200 3.837 -4.701 1.00 94.19 203 PRO A C 1
ATOM 1596 O O . PRO A 1 203 ? 19.559 2.675 -4.540 1.00 94.19 203 PRO A O 1
ATOM 1599 N N . GLU A 1 204 ? 19.397 4.786 -3.787 1.00 94.25 204 GLU A N 1
ATOM 1600 C CA . GLU A 1 204 ? 19.946 4.593 -2.441 1.00 94.25 204 GLU A CA 1
ATOM 1601 C C . GLU A 1 204 ? 19.004 3.793 -1.531 1.00 94.25 204 GLU A C 1
ATOM 1603 O O . GLU A 1 204 ? 19.455 3.224 -0.542 1.00 94.25 204 GLU A O 1
ATOM 1608 N N . LEU A 1 205 ? 17.714 3.719 -1.882 1.00 95.00 205 LEU A N 1
ATOM 1609 C CA . LEU A 1 205 ? 16.729 2.811 -1.298 1.00 95.00 205 LEU A CA 1
ATOM 1610 C C . LEU A 1 205 ? 16.299 1.793 -2.371 1.00 95.00 205 LEU A C 1
ATOM 1612 O O . LEU A 1 205 ? 15.307 2.009 -3.082 1.00 95.00 205 LEU A O 1
ATOM 1616 N N . PRO A 1 206 ? 17.051 0.692 -2.559 1.00 96.19 206 PRO A N 1
ATOM 1617 C CA . PRO A 1 206 ? 16.734 -0.307 -3.568 1.00 96.19 206 PRO A CA 1
ATOM 1618 C C . PRO A 1 206 ? 15.385 -0.974 -3.296 1.00 96.19 206 PRO A C 1
ATOM 1620 O O . PRO A 1 206 ? 15.041 -1.308 -2.161 1.00 96.19 206 PRO A O 1
ATOM 1623 N N . ALA A 1 207 ? 14.639 -1.225 -4.367 1.00 97.19 207 ALA A N 1
ATOM 1624 C CA . ALA A 1 207 ? 13.416 -2.009 -4.328 1.00 97.19 207 ALA A CA 1
ATOM 1625 C C . ALA A 1 207 ? 13.584 -3.285 -5.155 1.00 97.19 207 ALA A C 1
ATOM 1627 O O . ALA A 1 207 ? 14.332 -3.316 -6.131 1.00 97.19 207 ALA A O 1
ATOM 1628 N N . THR A 1 208 ? 12.860 -4.330 -4.777 1.00 96.81 208 THR A N 1
ATOM 1629 C CA . THR A 1 208 ? 12.882 -5.632 -5.448 1.00 96.81 208 THR A CA 1
ATOM 1630 C C . THR A 1 208 ? 11.469 -6.166 -5.645 1.00 96.81 208 THR A C 1
ATOM 1632 O O . THR A 1 208 ? 10.519 -5.684 -5.021 1.00 96.81 208 THR A O 1
ATOM 1635 N N . ALA A 1 209 ? 11.319 -7.160 -6.518 1.00 96.94 209 ALA A N 1
ATOM 1636 C CA . ALA A 1 209 ? 10.070 -7.879 -6.718 1.00 96.94 209 ALA A CA 1
ATOM 1637 C C . ALA A 1 209 ? 10.248 -9.364 -6.389 1.00 96.94 209 ALA A C 1
ATOM 1639 O O . ALA A 1 209 ? 11.224 -9.990 -6.793 1.00 96.94 209 ALA A O 1
ATOM 1640 N N . CYS A 1 210 ? 9.275 -9.954 -5.696 1.00 95.69 210 CYS A N 1
ATOM 1641 C CA . CYS A 1 210 ? 9.271 -11.399 -5.472 1.00 95.69 210 CYS A CA 1
ATOM 1642 C C . CYS A 1 210 ? 9.095 -12.145 -6.804 1.00 95.69 210 CYS A C 1
ATOM 1644 O O . CYS A 1 210 ? 8.174 -11.845 -7.560 1.00 95.69 210 CYS A O 1
ATOM 1646 N N . GLN A 1 211 ? 9.908 -13.171 -7.052 1.00 92.81 211 GLN A N 1
ATOM 1647 C CA . GLN A 1 211 ? 9.861 -13.955 -8.294 1.00 92.81 211 GLN A CA 1
ATOM 1648 C C . GLN A 1 211 ? 8.585 -14.802 -8.450 1.00 92.81 211 GLN A C 1
ATOM 1650 O O . GLN A 1 211 ? 8.239 -15.187 -9.558 1.00 92.81 211 GLN A O 1
ATOM 1655 N N . HIS A 1 212 ? 7.867 -15.075 -7.355 1.00 93.62 212 HIS A N 1
ATOM 1656 C CA . HIS A 1 212 ? 6.644 -15.880 -7.384 1.00 93.62 212 HIS A CA 1
ATOM 1657 C C . HIS A 1 212 ? 5.373 -15.024 -7.455 1.00 93.62 212 HIS A C 1
ATOM 1659 O O . HIS A 1 212 ? 4.509 -15.234 -8.303 1.00 93.62 212 HIS A O 1
ATOM 1665 N N . CYS A 1 213 ? 5.235 -14.046 -6.550 1.00 94.25 213 CYS A N 1
ATOM 1666 C CA . CYS A 1 213 ? 4.030 -13.209 -6.490 1.00 94.25 213 CYS A CA 1
ATOM 1667 C C . CYS A 1 213 ? 4.152 -11.871 -7.212 1.00 94.25 213 CYS A C 1
ATOM 1669 O O . CYS A 1 213 ? 3.153 -11.165 -7.331 1.00 94.25 213 CYS A O 1
ATOM 1671 N N . HIS A 1 214 ? 5.350 -11.515 -7.684 1.00 95.19 214 HIS A N 1
ATOM 1672 C CA . HIS A 1 214 ? 5.616 -10.297 -8.449 1.00 95.19 214 HIS A CA 1
ATOM 1673 C C . HIS A 1 214 ? 5.293 -8.987 -7.708 1.00 95.19 214 HIS A C 1
ATOM 1675 O O . HIS A 1 214 ? 5.231 -7.923 -8.324 1.00 95.19 214 HIS A O 1
ATOM 1681 N N . ASN A 1 215 ? 5.080 -9.053 -6.389 1.00 96.44 215 ASN A N 1
ATOM 1682 C CA . ASN A 1 215 ? 4.878 -7.883 -5.542 1.00 96.44 215 ASN A CA 1
ATOM 1683 C C . ASN A 1 215 ? 6.200 -7.195 -5.232 1.00 96.44 215 ASN A C 1
ATOM 1685 O O . ASN A 1 215 ? 7.237 -7.852 -5.151 1.00 96.44 215 ASN A O 1
ATOM 1689 N N . LEU A 1 216 ? 6.119 -5.881 -5.046 1.00 97.88 216 LEU A N 1
ATOM 1690 C CA . LEU A 1 216 ? 7.249 -5.005 -4.779 1.00 97.88 216 LEU A CA 1
ATOM 1691 C C . LEU A 1 216 ? 7.498 -4.855 -3.276 1.00 97.88 216 LEU A C 1
ATOM 1693 O O . LEU A 1 216 ? 6.563 -4.881 -2.474 1.00 97.88 216 LEU A O 1
ATOM 1697 N N . PHE A 1 217 ? 8.764 -4.665 -2.922 1.00 97.75 217 PHE A N 1
ATOM 1698 C CA . PHE A 1 217 ? 9.256 -4.483 -1.558 1.00 97.75 217 PHE A CA 1
ATOM 1699 C C . PHE A 1 217 ? 10.471 -3.551 -1.577 1.00 97.75 217 PHE A C 1
ATOM 1701 O O . PHE A 1 217 ? 11.166 -3.486 -2.594 1.00 97.75 217 PHE A O 1
ATOM 1708 N N . TYR A 1 218 ? 10.773 -2.885 -0.460 1.00 97.69 218 TYR A N 1
ATOM 1709 C CA . TYR A 1 218 ? 12.157 -2.463 -0.228 1.00 97.69 218 TYR A CA 1
ATOM 1710 C C . TYR A 1 218 ? 13.031 -3.716 -0.119 1.00 97.69 218 TYR A C 1
ATOM 1712 O O . TYR A 1 218 ? 12.594 -4.729 0.434 1.00 97.69 218 TYR A O 1
ATOM 1720 N N . LEU A 1 219 ? 14.233 -3.667 -0.694 1.00 96.69 219 LEU A N 1
ATOM 1721 C CA . LEU A 1 219 ? 15.133 -4.819 -0.726 1.00 96.69 219 LEU A CA 1
ATOM 1722 C C . LEU A 1 219 ? 15.490 -5.277 0.693 1.00 96.69 219 LEU A C 1
ATOM 1724 O O . LEU A 1 219 ? 15.327 -6.452 0.999 1.00 96.69 219 LEU A O 1
ATOM 1728 N N . GLU A 1 220 ? 15.859 -4.336 1.561 1.00 95.88 220 GLU A N 1
ATOM 1729 C CA . GLU A 1 220 ? 16.225 -4.603 2.956 1.00 95.88 220 GLU A CA 1
ATOM 1730 C C . GLU A 1 220 ? 15.086 -5.286 3.732 1.00 95.88 220 GLU A C 1
ATOM 1732 O O . GLU A 1 220 ? 15.281 -6.350 4.318 1.00 95.88 220 GLU A O 1
ATOM 1737 N N . ASP A 1 221 ? 13.862 -4.747 3.658 1.00 95.50 221 ASP A N 1
ATOM 1738 C CA . ASP A 1 221 ? 12.686 -5.362 4.287 1.00 95.50 221 ASP A CA 1
ATOM 1739 C C . ASP A 1 221 ? 12.445 -6.789 3.776 1.00 95.50 221 ASP A C 1
ATOM 1741 O O . ASP A 1 221 ? 12.103 -7.690 4.545 1.00 95.50 221 ASP A O 1
ATOM 1745 N N . PHE A 1 222 ? 12.590 -7.009 2.466 1.00 96.31 222 PHE A N 1
ATOM 1746 C CA . PHE A 1 222 ? 12.382 -8.320 1.860 1.00 96.31 222 PHE A CA 1
ATOM 1747 C C . PHE A 1 222 ? 13.435 -9.329 2.324 1.00 96.31 222 PHE A C 1
ATOM 1749 O O . PHE A 1 222 ? 13.072 -10.437 2.721 1.00 96.31 222 PHE A O 1
ATOM 1756 N N . GLU A 1 223 ? 14.710 -8.941 2.322 1.00 95.50 223 GLU A N 1
ATOM 1757 C CA . GLU A 1 223 ? 15.830 -9.770 2.773 1.00 95.50 223 GLU A CA 1
ATOM 1758 C C . GLU A 1 223 ? 15.699 -10.129 4.251 1.00 95.50 223 GLU A C 1
ATOM 1760 O O . GLU A 1 223 ? 15.782 -11.306 4.599 1.00 95.50 223 GLU A O 1
ATOM 1765 N N . ILE A 1 224 ? 15.386 -9.159 5.117 1.00 94.25 224 ILE A N 1
ATOM 1766 C CA . ILE A 1 224 ? 15.157 -9.411 6.545 1.00 94.25 224 ILE A CA 1
ATOM 1767 C C . ILE A 1 224 ? 14.028 -10.431 6.732 1.00 94.25 224 ILE A C 1
ATOM 1769 O O . ILE A 1 224 ? 14.166 -11.373 7.514 1.00 94.25 224 ILE A O 1
ATOM 1773 N N . GLN A 1 225 ? 12.904 -10.288 6.022 1.00 92.44 225 GLN A N 1
ATOM 1774 C CA . GLN A 1 225 ? 11.784 -11.233 6.136 1.00 92.44 225 GLN A CA 1
ATOM 1775 C C . GLN A 1 225 ? 12.151 -12.629 5.625 1.00 92.44 225 GLN A C 1
ATOM 1777 O O . GLN A 1 225 ? 11.792 -13.624 6.254 1.00 92.44 225 GLN A O 1
ATOM 1782 N N . VAL A 1 226 ? 12.886 -12.712 4.518 1.00 94.12 226 VAL A N 1
ATOM 1783 C CA . VAL A 1 226 ? 13.367 -13.982 3.970 1.00 94.12 226 VAL A CA 1
ATOM 1784 C C . VAL A 1 226 ? 14.335 -14.666 4.933 1.00 94.12 226 VAL A C 1
ATOM 1786 O O . VAL A 1 226 ? 14.171 -15.850 5.197 1.00 94.12 226 VAL A O 1
ATOM 1789 N N . VAL A 1 227 ? 15.291 -13.941 5.512 1.00 94.88 227 VAL A N 1
ATOM 1790 C CA . VAL A 1 227 ? 16.266 -14.505 6.456 1.00 94.88 227 VAL A CA 1
ATOM 1791 C C . VAL A 1 227 ? 15.592 -14.942 7.758 1.00 94.88 227 VAL A C 1
ATOM 1793 O O . VAL A 1 227 ? 15.890 -16.010 8.283 1.00 94.88 227 VAL A O 1
ATOM 1796 N N . THR A 1 228 ? 14.659 -14.144 8.281 1.00 94.19 228 THR A N 1
ATOM 1797 C CA . THR A 1 228 ? 14.020 -14.421 9.580 1.00 94.19 228 THR A CA 1
ATOM 1798 C C . THR A 1 228 ? 12.908 -15.466 9.512 1.00 94.19 228 THR A C 1
ATOM 1800 O O . THR A 1 228 ? 12.713 -16.201 10.478 1.00 94.19 228 THR A O 1
ATOM 1803 N N . LYS A 1 229 ? 12.155 -15.534 8.406 1.00 94.12 229 LYS A N 1
ATOM 1804 C CA . LYS A 1 229 ? 10.983 -16.422 8.261 1.00 94.12 229 LYS A CA 1
ATOM 1805 C C . LYS A 1 229 ? 11.137 -17.492 7.182 1.00 94.12 229 LYS A C 1
ATOM 1807 O O . LYS A 1 229 ? 10.293 -18.377 7.088 1.00 94.12 229 LYS A O 1
ATOM 1812 N N . GLY A 1 230 ? 12.172 -17.410 6.351 1.00 94.81 230 GLY A N 1
ATOM 1813 C CA . GLY A 1 230 ? 12.443 -18.361 5.272 1.00 94.81 230 GLY A CA 1
ATOM 1814 C C . GLY A 1 230 ? 11.574 -18.191 4.023 1.00 94.81 230 GLY A C 1
ATOM 1815 O O . GLY A 1 230 ? 11.664 -19.013 3.114 1.00 94.81 230 GLY A O 1
ATOM 1816 N N . HIS A 1 231 ? 10.711 -17.172 3.948 1.00 96.06 231 HIS A N 1
ATOM 1817 C CA . HIS A 1 231 ? 9.737 -17.042 2.862 1.00 96.06 231 HIS A CA 1
ATOM 1818 C C . HIS A 1 231 ? 9.357 -15.591 2.536 1.00 96.06 231 HIS A C 1
ATOM 1820 O O . HIS A 1 231 ? 9.492 -14.686 3.358 1.00 96.06 231 HIS A O 1
ATOM 1826 N N . CYS A 1 232 ? 8.787 -15.368 1.346 1.00 96.31 232 CYS A N 1
ATOM 1827 C CA . CYS A 1 232 ? 8.245 -14.067 0.945 1.00 96.31 232 CYS A CA 1
ATOM 1828 C C . CYS A 1 232 ? 7.195 -13.563 1.961 1.00 96.31 232 CYS A C 1
ATOM 1830 O O . CYS A 1 232 ? 6.305 -14.332 2.347 1.00 96.31 232 CYS A O 1
ATOM 1832 N N . PRO A 1 233 ? 7.216 -12.275 2.355 1.00 95.00 233 PRO A N 1
ATOM 1833 C CA . PRO A 1 233 ? 6.276 -11.729 3.338 1.00 95.00 233 PRO A CA 1
ATOM 1834 C C . PRO A 1 233 ? 4.817 -11.694 2.859 1.00 95.00 233 PRO A C 1
ATOM 1836 O O . PRO A 1 233 ? 3.913 -11.634 3.690 1.00 95.00 233 PRO A O 1
ATOM 1839 N N . PHE A 1 234 ? 4.572 -11.748 1.545 1.00 96.81 234 PHE A N 1
ATOM 1840 C CA . PHE A 1 234 ? 3.223 -11.756 0.975 1.00 96.81 234 PHE A CA 1
ATOM 1841 C C . PHE A 1 234 ? 2.734 -13.170 0.641 1.00 96.81 234 PHE A C 1
ATOM 1843 O O . PHE A 1 234 ? 1.801 -13.664 1.267 1.00 96.81 234 PHE A O 1
ATOM 1850 N N . CYS A 1 235 ? 3.360 -13.843 -0.331 1.00 95.75 235 CYS A N 1
ATOM 1851 C CA . CYS A 1 235 ? 2.877 -15.143 -0.814 1.00 95.75 235 CYS A CA 1
ATOM 1852 C C . CYS A 1 235 ? 3.379 -16.344 -0.017 1.00 95.75 235 CYS A C 1
ATOM 1854 O O . CYS A 1 235 ? 2.933 -17.455 -0.282 1.00 95.75 235 CYS A O 1
ATOM 1856 N N . ARG A 1 236 ? 4.313 -16.140 0.922 1.00 95.56 236 ARG A N 1
ATOM 1857 C CA . ARG A 1 236 ? 4.915 -17.206 1.738 1.00 95.56 236 ARG A CA 1
ATOM 1858 C C . ARG A 1 236 ? 5.596 -18.314 0.931 1.00 95.56 236 ARG A C 1
ATOM 1860 O O . ARG A 1 236 ? 5.866 -19.381 1.469 1.00 95.56 236 ARG A O 1
ATOM 1867 N N . HIS A 1 237 ? 5.909 -18.053 -0.337 1.00 95.25 237 HIS A N 1
ATOM 1868 C CA . HIS A 1 237 ? 6.780 -18.930 -1.104 1.00 95.25 237 HIS A CA 1
ATOM 1869 C C . HIS A 1 237 ? 8.173 -18.915 -0.457 1.00 95.25 237 HIS A C 1
ATOM 1871 O O . HIS A 1 237 ? 8.654 -17.813 -0.151 1.00 95.25 237 HIS A O 1
ATOM 1877 N N . PRO A 1 238 ? 8.789 -20.082 -0.201 1.00 93.19 238 PRO A N 1
ATOM 1878 C CA . PRO A 1 238 ? 10.109 -20.145 0.408 1.00 93.19 238 PRO A CA 1
ATOM 1879 C C . PRO A 1 238 ? 11.129 -19.429 -0.477 1.00 93.19 238 PRO A C 1
ATOM 1881 O O . PRO A 1 238 ? 10.979 -19.391 -1.699 1.00 93.19 238 PRO A O 1
ATOM 1884 N N . ALA A 1 239 ? 12.148 -18.833 0.134 1.00 83.62 239 ALA A N 1
ATOM 1885 C CA . ALA A 1 239 ? 13.278 -18.357 -0.648 1.00 83.62 239 ALA A CA 1
ATOM 1886 C C . ALA A 1 239 ? 14.039 -19.565 -1.197 1.00 83.62 239 ALA A C 1
ATOM 1888 O O . ALA A 1 239 ? 14.323 -20.506 -0.454 1.00 83.62 239 ALA A O 1
ATOM 1889 N N . GLU A 1 240 ? 14.334 -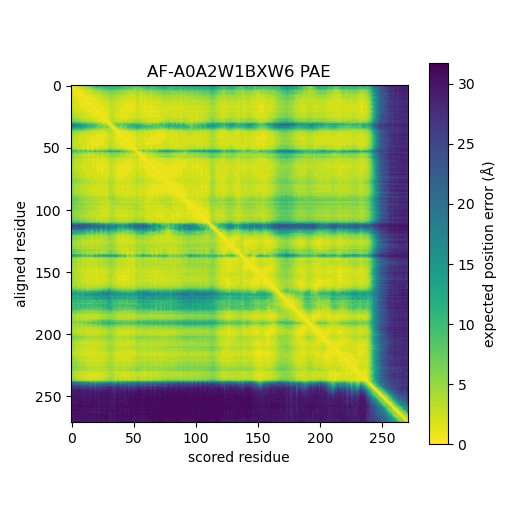19.557 -2.495 1.00 72.19 240 GLU A N 1
ATOM 1890 C CA . GLU A 1 240 ? 15.196 -20.572 -3.091 1.00 72.19 240 GLU A CA 1
ATOM 1891 C C . GLU A 1 240 ? 16.550 -20.507 -2.379 1.00 72.19 240 GLU A C 1
ATOM 1893 O O . GLU A 1 240 ? 17.194 -19.456 -2.346 1.00 72.19 240 GLU A O 1
ATOM 1898 N N . GLN A 1 241 ? 16.960 -21.613 -1.751 1.00 56.88 241 GLN A N 1
ATOM 1899 C CA . GLN A 1 241 ? 18.331 -21.734 -1.274 1.00 56.88 241 GLN A CA 1
ATOM 1900 C C . GLN A 1 241 ? 19.236 -21.614 -2.504 1.00 56.88 241 GLN A C 1
ATOM 1902 O O . GLN A 1 241 ? 18.928 -22.243 -3.525 1.00 56.88 241 GLN A O 1
ATOM 1907 N N . PRO A 1 242 ? 20.327 -20.827 -2.456 1.00 50.38 242 PRO A N 1
ATOM 1908 C CA . PRO A 1 242 ? 21.341 -20.945 -3.488 1.00 50.38 242 PRO A CA 1
ATOM 1909 C C . PRO A 1 242 ? 21.718 -22.423 -3.530 1.00 50.38 242 PRO A C 1
ATOM 1911 O O . PRO A 1 242 ? 21.994 -23.013 -2.482 1.00 50.38 242 PRO A O 1
ATOM 1914 N N . ARG A 1 243 ? 21.628 -23.042 -4.713 1.00 43.94 243 ARG A N 1
ATOM 1915 C CA . ARG A 1 243 ? 22.196 -24.373 -4.920 1.00 43.94 243 ARG A CA 1
ATOM 1916 C C . ARG A 1 243 ? 23.627 -24.258 -4.416 1.00 43.94 243 ARG A C 1
ATOM 1918 O O . ARG A 1 243 ? 24.378 -23.453 -4.959 1.00 43.94 243 ARG A O 1
ATOM 1925 N N . GLY A 1 244 ? 23.950 -24.939 -3.317 1.00 38.97 244 GLY A N 1
ATOM 1926 C CA . GLY A 1 244 ? 25.343 -25.151 -2.975 1.00 38.97 244 GLY A CA 1
ATOM 1927 C C . GLY A 1 244 ? 25.935 -25.790 -4.213 1.00 38.97 244 GLY A C 1
ATOM 1928 O O . GLY A 1 244 ? 25.397 -26.794 -4.681 1.00 38.97 244 GLY A O 1
ATOM 1929 N N . ASP A 1 245 ? 26.917 -25.135 -4.817 1.00 40.44 245 ASP A N 1
ATOM 1930 C CA . ASP A 1 245 ? 27.705 -25.776 -5.848 1.00 40.44 245 ASP A CA 1
ATOM 1931 C C . ASP A 1 245 ? 28.255 -27.052 -5.203 1.00 40.44 245 ASP A C 1
ATOM 1933 O O . ASP A 1 245 ? 29.070 -27.006 -4.281 1.00 40.44 245 ASP A O 1
ATOM 1937 N N . GLU A 1 246 ? 27.697 -28.192 -5.609 1.00 46.97 246 GLU A N 1
ATOM 1938 C CA . GLU A 1 246 ? 28.255 -29.511 -5.365 1.00 46.97 246 GLU A CA 1
ATOM 1939 C C . GLU A 1 246 ? 29.569 -29.580 -6.151 1.00 46.97 246 GLU A C 1
ATOM 1941 O O . GLU A 1 246 ? 29.644 -30.136 -7.241 1.00 46.97 246 GLU A O 1
ATOM 1946 N N . GLU A 1 247 ? 30.611 -28.967 -5.601 1.00 42.62 247 GLU A N 1
ATOM 1947 C CA . GLU A 1 247 ? 31.995 -29.352 -5.837 1.00 42.62 247 GLU A CA 1
ATOM 1948 C C . GLU A 1 247 ? 32.545 -29.898 -4.513 1.00 42.62 247 GLU A C 1
ATOM 1950 O O . GLU A 1 247 ? 33.463 -29.357 -3.902 1.00 42.62 247 GLU A O 1
ATOM 1955 N N . GLU A 1 248 ? 31.976 -31.019 -4.054 1.00 38.28 248 GLU A N 1
ATOM 1956 C CA . GLU A 1 248 ? 32.774 -32.003 -3.320 1.00 38.28 248 GLU A CA 1
ATOM 1957 C C . GLU A 1 248 ? 33.726 -32.648 -4.336 1.00 38.28 248 GLU A C 1
ATOM 1959 O O . GLU A 1 248 ? 33.492 -33.736 -4.857 1.00 38.28 248 GLU A O 1
ATOM 1964 N N . THR A 1 249 ? 34.803 -31.941 -4.681 1.00 38.03 249 THR A N 1
ATOM 1965 C CA . THR A 1 249 ? 35.972 -32.584 -5.274 1.00 38.03 249 THR A CA 1
ATOM 1966 C C . THR A 1 249 ? 36.583 -33.486 -4.213 1.00 38.03 249 THR A C 1
ATOM 1968 O O . THR A 1 249 ? 37.175 -33.017 -3.239 1.00 38.03 249 THR A O 1
ATOM 1971 N N . GLU A 1 250 ? 36.400 -34.788 -4.409 1.00 42.38 250 GLU A N 1
ATOM 1972 C CA . GLU A 1 250 ? 37.163 -35.860 -3.786 1.00 42.38 250 GLU A CA 1
ATOM 1973 C C . GLU A 1 250 ? 38.672 -35.625 -3.980 1.00 42.38 250 GLU A C 1
ATOM 1975 O O . GLU A 1 250 ? 39.262 -36.126 -4.931 1.00 42.38 250 GLU A O 1
ATOM 1980 N N . ASP A 1 251 ? 39.330 -34.924 -3.058 1.00 35.38 251 ASP A N 1
ATOM 1981 C CA . ASP A 1 251 ? 40.783 -35.036 -2.898 1.00 35.38 251 ASP A CA 1
ATOM 1982 C C . ASP A 1 251 ? 41.082 -35.963 -1.722 1.00 35.38 251 ASP A C 1
ATOM 1984 O O . ASP A 1 251 ? 41.4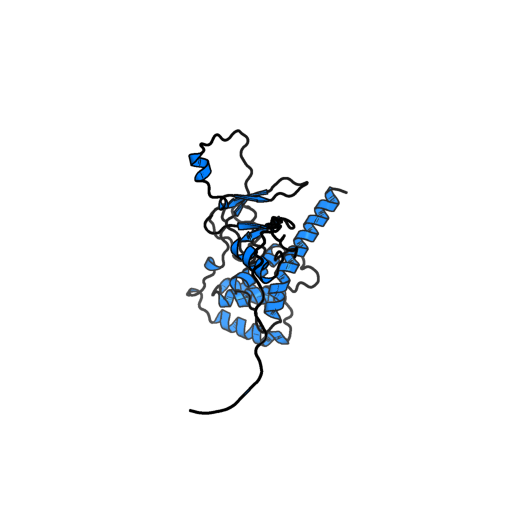00 -35.585 -0.592 1.00 35.38 251 ASP A O 1
ATOM 1988 N N . SER A 1 252 ? 40.966 -37.248 -2.049 1.00 41.19 252 SER A N 1
ATOM 1989 C CA . SER A 1 252 ? 41.595 -38.342 -1.327 1.00 41.19 252 SER A CA 1
ATOM 1990 C C . SER A 1 252 ? 43.115 -38.214 -1.450 1.00 41.19 252 SER A C 1
ATOM 1992 O O . SER A 1 252 ? 43.721 -38.803 -2.342 1.00 41.19 252 SER A O 1
ATOM 1994 N N . LEU A 1 253 ? 43.755 -37.483 -0.539 1.00 36.66 253 LEU A N 1
ATOM 1995 C CA . LEU A 1 253 ? 45.193 -37.603 -0.312 1.00 36.66 253 LEU A CA 1
ATOM 1996 C C . LEU A 1 253 ? 45.461 -38.085 1.111 1.00 36.66 253 LEU A C 1
ATOM 1998 O O . LEU A 1 253 ? 45.440 -37.348 2.093 1.00 36.66 253 LEU A O 1
ATOM 2002 N N . LEU A 1 254 ? 45.700 -39.394 1.149 1.00 42.28 254 LEU A N 1
ATOM 2003 C CA . LEU A 1 254 ? 46.396 -40.170 2.162 1.00 42.28 254 LEU A CA 1
ATOM 2004 C C . LEU A 1 254 ? 47.403 -39.328 2.959 1.00 42.28 254 LEU A C 1
ATOM 2006 O O . LEU A 1 254 ? 48.379 -38.826 2.403 1.00 42.28 254 LEU A O 1
ATOM 2010 N N . ASN A 1 255 ? 47.253 -39.306 4.280 1.00 35.66 255 ASN A N 1
ATOM 2011 C CA . ASN A 1 255 ? 48.432 -39.356 5.129 1.00 35.66 255 ASN A CA 1
ATOM 2012 C C . ASN A 1 255 ? 48.190 -40.341 6.268 1.00 35.66 255 ASN A C 1
ATOM 2014 O O . ASN A 1 255 ? 47.575 -40.036 7.289 1.00 35.66 255 ASN A O 1
ATOM 2018 N N . ASP A 1 256 ? 48.650 -41.559 6.014 1.00 36.69 256 ASP A N 1
ATOM 2019 C CA . ASP A 1 256 ? 48.819 -42.604 7.000 1.00 36.69 256 ASP A CA 1
ATOM 2020 C C . ASP A 1 256 ? 50.047 -42.246 7.845 1.00 36.69 256 ASP A C 1
ATOM 2022 O O . ASP A 1 256 ? 51.168 -42.133 7.348 1.00 36.69 256 ASP A O 1
ATOM 2026 N N . SER A 1 257 ? 49.835 -42.001 9.132 1.00 41.22 257 SER A N 1
ATOM 2027 C CA . SER A 1 257 ? 50.905 -41.931 10.123 1.00 41.22 257 SER A CA 1
ATOM 2028 C C . SER A 1 257 ? 50.368 -42.413 11.464 1.00 41.22 257 SER A C 1
ATOM 2030 O O . SER A 1 257 ? 49.959 -41.644 12.326 1.00 41.22 257 SER A O 1
ATOM 2032 N N . SER A 1 258 ? 50.375 -43.741 11.587 1.00 35.47 258 SER A N 1
ATOM 2033 C CA . SER A 1 258 ? 50.867 -44.488 12.750 1.00 35.47 258 SER A CA 1
ATOM 2034 C C . SER A 1 258 ? 50.366 -44.071 14.141 1.00 35.47 258 SER A C 1
ATOM 2036 O O . SER A 1 258 ? 50.912 -43.187 14.798 1.00 35.47 258 SER A O 1
ATOM 2038 N N . LEU A 1 259 ? 49.399 -44.859 14.616 1.00 35.97 259 LEU A N 1
ATOM 2039 C CA . LEU A 1 259 ? 49.303 -45.461 15.954 1.00 35.97 259 LEU A CA 1
ATOM 2040 C C . LEU A 1 259 ? 50.419 -45.106 16.954 1.00 35.97 259 LEU A C 1
ATOM 2042 O O . LEU A 1 259 ? 51.581 -45.437 16.737 1.00 35.97 259 LEU A O 1
ATOM 2046 N N . THR A 1 260 ? 50.032 -44.598 18.127 1.00 37.16 260 THR A N 1
ATOM 2047 C CA . THR A 1 260 ? 50.681 -44.869 19.429 1.00 37.16 260 THR A CA 1
ATOM 2048 C C . THR A 1 260 ? 49.717 -44.519 20.587 1.00 37.16 260 THR A C 1
ATOM 2050 O O . THR A 1 260 ? 48.719 -43.843 20.351 1.00 37.16 260 THR A O 1
ATOM 2053 N N . PRO A 1 261 ? 49.888 -45.073 21.806 1.00 38.47 261 PRO A N 1
ATOM 2054 C CA . PRO A 1 261 ? 48.872 -45.940 22.407 1.00 38.47 261 PRO A CA 1
ATOM 2055 C C . PRO A 1 261 ? 48.162 -45.374 23.651 1.00 38.47 261 PRO A C 1
ATOM 2057 O O . PRO A 1 261 ? 48.570 -44.388 24.256 1.00 38.47 261 PRO A O 1
ATOM 2060 N N . THR A 1 262 ? 47.108 -46.095 24.040 1.00 33.97 262 THR A N 1
ATOM 2061 C CA . THR A 1 262 ? 46.363 -46.076 25.312 1.00 33.97 262 THR A CA 1
ATOM 2062 C C . THR A 1 262 ? 47.150 -45.618 26.547 1.00 33.97 262 THR A C 1
ATOM 2064 O O . THR A 1 262 ? 48.161 -46.220 26.908 1.00 33.97 262 THR A O 1
ATOM 2067 N N . SER A 1 263 ? 46.610 -44.626 27.261 1.00 37.09 263 SER A N 1
ATOM 2068 C CA . SER A 1 263 ? 47.047 -44.234 28.607 1.00 37.09 263 SER A CA 1
ATOM 2069 C C . SER A 1 263 ? 46.632 -45.273 29.660 1.00 37.09 263 SER A C 1
ATOM 2071 O O . SER A 1 263 ? 45.478 -45.711 29.643 1.00 37.09 263 SER A O 1
ATOM 2073 N N . PRO A 1 264 ? 47.509 -45.645 30.612 1.00 39.09 264 PRO A N 1
ATOM 2074 C CA . PRO A 1 264 ? 47.114 -46.413 31.779 1.00 39.09 264 PRO A CA 1
ATOM 2075 C C . PRO A 1 264 ? 46.614 -45.500 32.908 1.00 39.09 264 PRO A C 1
ATOM 2077 O O . PRO A 1 264 ? 46.989 -44.336 33.045 1.00 39.09 264 PRO A O 1
ATOM 2080 N N . SER A 1 265 ? 45.742 -46.084 33.715 1.00 36.19 265 SER A N 1
ATOM 2081 C CA . SER A 1 265 ? 45.093 -45.542 34.900 1.00 36.19 265 SER A CA 1
ATOM 2082 C C . SER A 1 265 ? 46.052 -45.213 36.051 1.00 36.19 265 SER A C 1
ATOM 2084 O O . SER A 1 265 ? 46.883 -46.037 36.412 1.00 36.19 265 SER A O 1
ATOM 2086 N N . ASN A 1 266 ? 45.793 -44.056 36.665 1.00 39.38 266 ASN A N 1
ATOM 2087 C CA . ASN A 1 266 ? 45.760 -43.765 38.104 1.00 39.38 266 ASN A CA 1
ATOM 2088 C C . ASN A 1 266 ? 46.912 -44.291 38.986 1.00 39.38 266 ASN A C 1
ATOM 2090 O O . ASN A 1 266 ? 46.892 -45.450 39.390 1.00 39.38 266 ASN A O 1
ATOM 2094 N N . ASP A 1 267 ? 47.789 -43.390 39.442 1.00 33.00 267 ASP A N 1
ATOM 2095 C CA . ASP A 1 267 ? 48.308 -43.487 40.808 1.00 33.00 267 ASP A CA 1
ATOM 2096 C C . ASP A 1 267 ? 48.737 -42.135 41.406 1.00 33.00 267 ASP A C 1
ATOM 2098 O O . ASP A 1 267 ? 49.000 -41.153 40.715 1.00 33.00 267 ASP A O 1
ATOM 2102 N N . ARG A 1 268 ? 48.690 -42.109 42.735 1.00 37.97 268 ARG A N 1
ATOM 2103 C CA . ARG A 1 268 ? 48.641 -40.969 43.662 1.00 37.97 268 ARG A CA 1
ATOM 2104 C C . ARG A 1 268 ? 49.905 -40.089 43.745 1.00 37.97 268 ARG A C 1
ATOM 2106 O O . ARG A 1 268 ? 51.016 -40.554 43.533 1.00 37.97 268 ARG A O 1
ATOM 2113 N N . SER A 1 269 ? 49.682 -38.910 44.350 1.00 31.77 269 SER A N 1
ATOM 2114 C CA . SER A 1 269 ? 50.470 -38.237 45.416 1.00 31.77 269 SER A CA 1
ATOM 2115 C C . SER A 1 269 ? 51.277 -36.959 45.090 1.00 31.77 269 SER A C 1
ATOM 2117 O O . SER A 1 269 ? 52.188 -36.986 44.277 1.00 31.77 269 SER A O 1
ATOM 2119 N N . SER A 1 270 ? 50.899 -35.878 45.810 1.00 38.62 270 SER A N 1
ATOM 2120 C CA . SER A 1 270 ? 51.684 -34.784 46.452 1.00 38.62 270 SER A CA 1
ATOM 2121 C C . SER A 1 270 ? 52.905 -34.209 45.709 1.00 38.62 270 SER A C 1
ATOM 2123 O O . SER A 1 270 ? 53.805 -34.962 45.362 1.00 38.62 270 SER A O 1
ATOM 2125 N N . TRP A 1 271 ? 53.075 -32.897 45.521 1.00 35.03 271 TRP A N 1
ATOM 2126 C CA . TRP A 1 271 ? 52.936 -31.749 46.435 1.00 35.03 271 TRP A CA 1
ATOM 2127 C C . TRP A 1 271 ? 52.559 -30.479 45.663 1.00 35.03 271 TRP A C 1
ATOM 2129 O O . TRP A 1 271 ? 52.911 -30.407 44.465 1.00 35.03 271 TRP A O 1
#

Organism: Helicoverpa armigera (NCBI:txid29058)

Nearest PDB structures (foldseek):
  8bbf-assembly1_C  TM=9.006E-01  e=9.090E-21  Homo sapiens
  8bbg-assembly1_C  TM=8.941E-01  e=7.651E-21  Homo sapiens
  8fgw-assembly1_B  TM=8.854E-01  e=8.536E-20  Homo sapiens
  8fh3-assembly1_B  TM=8.775E-01  e=3.004E-18  Homo sapiens
  8f5p-assembly1_C  TM=8.112E-01  e=6.169E-13  Leishmania tarentolae

Foldseek 3Di:
DVVVVVVVVVVVVLVLLLVLLQVLLVCVQPPPDHPDDLLLQLLSLLQNLQSDDPDRPPPRDLLSSLVSNLVSCVVVQQLVSNVVSLVVNVVDDDPPVCPVVSVVSNVSSVPDDPVSHPQQVLFAADLVPRDGAHNSNQAARPPPRFGFAAASLRNHGAQKGWDDDDDDDDDDDPVRVVPDDPQQKEWQDDPPDDIIIIGRSCSVFGKYADNPPRGIHGPVSQVVCCVVPQAGSRPRHGDDDPPPPPPPPPPPDDDDDDDDDDDDDDDDDDD

Secondary structure (DSSP, 8-state):
-HHHHHHHHHHHHHHHHHHHHHHHHHHHHHSS-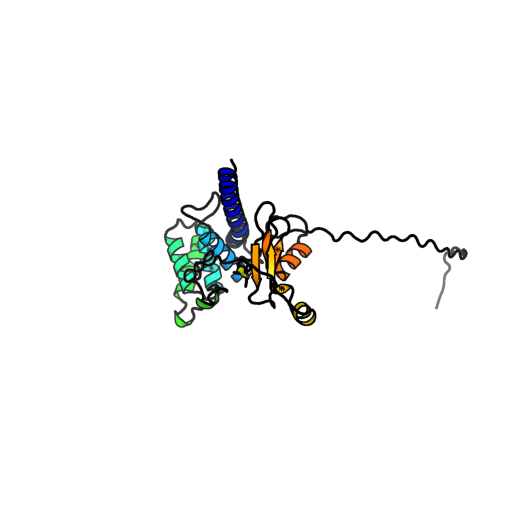--S-HHHHHHHHHHHHHH--SSPPTT--HHHHHHHHHHHHHHTT-HHHHHHHHHHHHTS---GGGHHHHHHHHHHHHHS-GGG--TTTSSPEETTTTEEPPTT--SB-TTT-PBPPB-TTT--B-SEEEE-PPSSPPP--HHHHHTS-GGGEEEEEETTEEEEEEEES-TTS-EEE-TTT--EEEHHHHHHHHHHHSB-TTT-PBPPPP--------------------PPP------

Mean predicted aligned error: 9.23 Å

pLDDT: mean 86.64, std 17.95, range [31.77, 97.88]

Solvent-accessible surface area (backbone atoms only — not comparable to full-atom values): 16272 Å² total; per-residue (Å²): 107,71,70,56,54,54,51,50,48,54,52,50,53,51,50,51,53,38,53,58,36,42,52,62,37,50,45,53,70,75,40,99,72,63,94,68,54,53,66,36,48,33,26,21,34,29,39,36,59,46,67,47,78,94,63,71,60,92,93,55,55,66,62,48,40,33,50,42,32,22,53,28,24,47,77,62,31,14,40,64,60,15,48,59,27,48,60,54,45,72,76,48,90,73,56,77,95,45,44,68,64,49,52,53,49,52,52,58,50,67,70,53,60,81,88,68,45,39,51,74,78,67,22,46,63,33,71,80,79,76,43,70,33,61,63,68,56,53,45,46,37,87,87,78,62,47,67,56,40,46,16,68,81,41,40,43,70,44,51,40,35,79,60,78,83,79,89,78,88,85,86,78,53,72,72,60,58,73,68,55,61,76,40,38,52,42,78,42,80,45,87,94,51,79,66,48,40,27,41,36,79,44,48,92,62,38,56,42,59,44,91,85,74,59,48,38,26,45,39,68,63,49,51,53,38,30,72,76,69,46,16,45,80,76,79,58,51,62,60,81,71,78,77,72,79,85,70,82,72,85,77,86,72,87,80,90,76,78,90,82,82,87,84,81,83,86,83,86,83,89,132

Sequence (271 aa):
ERNTALRDYRNNDRLARIYHAYDVVHRCVNEPFSLSQPEALLNAARYILALIDTEPPSGVSMFCIYLCLSKQAKVLNANTLARQMLDKILGLQIPHKFQESVELLILKTRASTGVESRDDEVAPLCWRCRRHAPPLCASRCPYCRHALAHSLATHEVLPLVQFEPAEGVVVCSRGALLQLSPASVVVIQRPPLSPLLYRNMLPELPATACQHCHNLFYLEDFEIQVVTKGHCPFCRHPAEQPRGDEEETEDSLLNDSSLTPTSPSNDRSSW

Radius of gyration: 27.09 Å; Cα contacts (8 Å, |Δi|>4): 347; chains: 1; bounding box: 74×71×77 Å

InterPro domains:
  IPR039857 Intraflagellar transport protein 122/121 homolog [PTHR12764] (4-169)